Protein AF-A0A8J3N4N4-F1 (afdb_monomer)

Structure (mmCIF, N/CA/C/O backbone):
data_AF-A0A8J3N4N4-F1
#
_entry.id   AF-A0A8J3N4N4-F1
#
loop_
_atom_site.group_PDB
_atom_site.id
_atom_site.type_symbol
_atom_site.label_atom_id
_atom_site.label_alt_id
_atom_site.label_comp_id
_atom_site.label_asym_id
_atom_site.label_entity_id
_atom_site.label_seq_id
_atom_site.pdbx_PDB_ins_code
_atom_site.Cartn_x
_atom_site.Cartn_y
_atom_site.Cartn_z
_atom_site.occupancy
_atom_site.B_iso_or_equiv
_atom_site.auth_seq_id
_atom_site.auth_comp_id
_atom_site.auth_asym_id
_atom_site.auth_atom_id
_atom_site.pdbx_PDB_model_num
ATOM 1 N N . MET A 1 1 ? 6.630 9.013 36.336 1.00 47.50 1 MET A N 1
ATOM 2 C CA . MET A 1 1 ? 7.387 9.724 35.279 1.00 47.50 1 MET A CA 1
ATOM 3 C C . MET A 1 1 ? 6.449 10.752 34.660 1.00 47.50 1 MET A C 1
ATOM 5 O O . MET A 1 1 ? 5.320 10.384 34.365 1.00 47.50 1 MET A O 1
ATOM 9 N N . LYS A 1 2 ? 6.838 12.030 34.554 1.00 55.91 2 LYS A N 1
ATOM 10 C CA . LYS A 1 2 ? 5.977 13.075 33.967 1.00 55.91 2 LYS A CA 1
ATOM 11 C C . LYS A 1 2 ? 5.931 12.874 32.448 1.00 55.91 2 LYS A C 1
ATOM 13 O O . LYS A 1 2 ? 6.932 13.110 31.782 1.00 55.91 2 LYS A O 1
ATOM 18 N N . GLN A 1 3 ? 4.806 12.402 31.915 1.00 63.50 3 GLN A N 1
ATOM 19 C CA . GLN A 1 3 ? 4.565 12.403 30.472 1.00 63.50 3 GLN A CA 1
ATOM 20 C C . GLN A 1 3 ? 4.276 13.837 30.023 1.00 63.50 3 GLN A C 1
ATOM 22 O O . GLN A 1 3 ? 3.430 14.523 30.594 1.00 63.50 3 GLN A O 1
ATOM 27 N N . PHE A 1 4 ? 5.005 14.308 29.016 1.00 80.56 4 PHE A N 1
ATOM 28 C CA . PHE A 1 4 ? 4.766 15.618 28.426 1.00 80.56 4 PHE A CA 1
ATOM 29 C C . PHE A 1 4 ? 3.545 15.538 27.502 1.00 80.56 4 PHE A C 1
ATOM 31 O O . PHE A 1 4 ? 3.535 14.743 26.566 1.00 80.56 4 PHE A O 1
ATOM 38 N N . SER A 1 5 ? 2.545 16.399 27.717 1.00 82.06 5 SER A N 1
ATOM 39 C CA . SER A 1 5 ? 1.325 16.462 26.886 1.00 82.06 5 SER A CA 1
ATOM 40 C C . SER A 1 5 ? 1.624 16.640 25.387 1.00 82.06 5 SER A C 1
ATOM 42 O O . SER A 1 5 ? 0.879 16.148 24.544 1.00 82.06 5 SER A O 1
ATOM 44 N N . SER A 1 6 ? 2.746 17.284 25.045 1.00 82.81 6 SER A N 1
ATOM 45 C CA . SER A 1 6 ? 3.199 17.439 23.656 1.00 82.81 6 SER A CA 1
ATOM 46 C C . SER A 1 6 ? 3.550 16.101 22.988 1.00 82.81 6 SER A C 1
ATOM 48 O O . SER A 1 6 ? 3.145 15.860 21.854 1.00 82.81 6 SER A O 1
ATOM 50 N N . ILE A 1 7 ? 4.223 15.195 23.710 1.00 82.62 7 ILE A N 1
ATOM 51 C CA . ILE A 1 7 ? 4.583 13.860 23.199 1.00 82.62 7 ILE A CA 1
ATOM 52 C C . ILE A 1 7 ? 3.313 13.050 22.944 1.00 82.62 7 ILE A C 1
ATOM 54 O O . ILE A 1 7 ? 3.159 12.452 21.889 1.00 82.62 7 ILE A O 1
ATOM 58 N N . GLN A 1 8 ? 2.350 13.128 23.861 1.00 83.69 8 GLN A N 1
ATOM 59 C CA . GLN A 1 8 ? 1.090 12.404 23.735 1.00 83.69 8 GLN A CA 1
ATOM 60 C C . GLN A 1 8 ? 0.257 12.869 22.527 1.00 83.69 8 GLN A C 1
ATOM 62 O O . GLN A 1 8 ? -0.357 12.047 21.847 1.00 83.69 8 GLN A O 1
ATOM 67 N N . LYS A 1 9 ? 0.257 14.174 22.219 1.00 86.19 9 LYS A N 1
ATOM 68 C CA . LYS A 1 9 ? -0.389 14.709 21.008 1.00 86.19 9 LYS A CA 1
ATOM 69 C C . LYS A 1 9 ? 0.300 14.221 19.733 1.00 86.19 9 LYS A C 1
ATOM 71 O O . LYS A 1 9 ? -0.388 13.903 18.768 1.00 86.19 9 LYS A O 1
ATOM 76 N N . LEU A 1 10 ? 1.630 14.143 19.741 1.00 88.56 10 LEU A N 1
ATOM 77 C CA . LEU A 1 10 ? 2.417 13.660 18.608 1.00 88.56 10 LEU A CA 1
ATOM 78 C C . LEU A 1 10 ? 2.171 12.162 18.372 1.00 88.56 10 LEU A C 1
ATOM 80 O O . LEU A 1 10 ? 1.840 11.779 17.253 1.00 88.56 10 LEU A O 1
ATOM 84 N N . ASP A 1 11 ? 2.205 11.345 19.426 1.00 82.25 11 ASP A N 1
ATOM 85 C CA . ASP A 1 11 ? 1.892 9.911 19.359 1.00 82.25 11 ASP A CA 1
ATOM 86 C C . ASP A 1 11 ? 0.472 9.668 18.829 1.00 82.25 11 ASP A C 1
ATOM 88 O O . ASP A 1 11 ? 0.262 8.832 17.951 1.00 82.25 11 ASP A O 1
ATOM 92 N N . THR A 1 12 ? -0.502 10.450 19.306 1.00 80.94 12 THR A N 1
ATOM 93 C CA . THR A 1 12 ? -1.891 10.378 18.825 1.00 80.94 12 THR A CA 1
ATOM 94 C C . THR A 1 12 ? -1.983 10.757 17.344 1.00 80.94 12 THR A C 1
ATOM 96 O O . THR A 1 12 ? -2.667 10.086 16.573 1.00 80.94 12 THR A O 1
ATOM 99 N N . GLY A 1 13 ? -1.258 11.797 16.922 1.00 86.81 13 GLY A N 1
ATOM 100 C CA . GLY A 1 13 ? -1.183 12.207 15.520 1.00 86.81 13 GLY A CA 1
ATOM 101 C C . GLY A 1 13 ? -0.556 11.138 14.621 1.00 86.81 13 GLY A C 1
ATOM 102 O O . GLY A 1 13 ? -1.083 10.868 13.544 1.00 86.81 13 GLY A O 1
ATOM 103 N N . ILE A 1 14 ? 0.520 10.484 15.074 1.00 82.94 14 ILE A N 1
ATOM 104 C CA . ILE A 1 14 ? 1.152 9.370 14.352 1.00 82.94 14 ILE A CA 1
ATOM 105 C C . ILE A 1 14 ? 0.179 8.202 14.218 1.00 82.94 14 ILE A C 1
ATOM 107 O O . ILE A 1 14 ? 0.045 7.658 13.126 1.00 82.94 14 ILE A O 1
ATOM 111 N N . LEU A 1 15 ? -0.518 7.825 15.291 1.00 78.88 15 LEU A N 1
ATOM 112 C CA . LEU A 1 15 ? -1.501 6.741 15.247 1.00 78.88 15 LEU A CA 1
ATOM 113 C C . LEU A 1 15 ? -2.619 7.041 14.247 1.00 78.88 15 LEU A C 1
ATOM 115 O O . LEU A 1 15 ? -2.927 6.190 13.414 1.00 78.88 15 LEU A O 1
ATOM 119 N N . TYR A 1 16 ? -3.152 8.265 14.261 1.00 82.00 16 TYR A N 1
ATOM 120 C CA . TYR A 1 16 ? -4.176 8.685 13.307 1.00 82.00 16 TYR A CA 1
ATOM 121 C C . TYR A 1 16 ? -3.656 8.669 11.865 1.00 82.00 16 TYR A C 1
ATOM 123 O O . TYR A 1 16 ? -4.320 8.161 10.965 1.00 82.00 16 TYR A O 1
ATOM 131 N N . ALA A 1 17 ? -2.437 9.167 11.636 1.00 81.25 17 ALA A N 1
ATOM 132 C CA . ALA A 1 17 ? -1.807 9.131 10.322 1.00 81.25 17 ALA A CA 1
ATOM 133 C C . ALA A 1 17 ? -1.576 7.690 9.844 1.00 81.25 17 ALA A C 1
ATOM 135 O O . ALA A 1 17 ? -1.858 7.383 8.688 1.00 81.25 17 ALA A O 1
ATOM 136 N N . LEU A 1 18 ? -1.113 6.792 10.717 1.00 78.06 18 LEU A N 1
ATOM 137 C CA . LEU A 1 18 ? -0.925 5.373 10.407 1.00 78.06 18 LEU A CA 1
ATOM 138 C C . LEU A 1 18 ? -2.250 4.680 10.090 1.00 78.06 18 LEU A C 1
ATOM 140 O O . LEU A 1 18 ? -2.306 3.871 9.166 1.00 78.06 18 LEU A O 1
ATOM 144 N N . GLU A 1 19 ? -3.316 4.999 10.817 1.00 76.62 19 GLU A N 1
ATOM 145 C CA . GLU A 1 19 ? -4.644 4.437 10.588 1.00 76.62 19 GLU A CA 1
ATOM 146 C C . GLU A 1 19 ? -5.268 4.949 9.286 1.00 76.62 19 GLU A C 1
ATOM 148 O O . GLU A 1 19 ? -5.767 4.152 8.482 1.00 76.62 19 GLU A O 1
ATOM 153 N N . LEU A 1 20 ? -5.150 6.251 9.015 1.00 81.12 20 LEU A N 1
ATOM 154 C CA . LEU A 1 20 ? -5.569 6.855 7.753 1.00 81.12 20 LEU A CA 1
ATOM 155 C C . LEU A 1 20 ? -4.792 6.254 6.578 1.00 81.12 20 LEU A C 1
ATOM 157 O O . LEU A 1 20 ? -5.388 5.829 5.591 1.00 81.12 20 LEU A O 1
ATOM 161 N N . THR A 1 21 ? -3.470 6.151 6.710 1.00 78.75 21 THR A N 1
ATOM 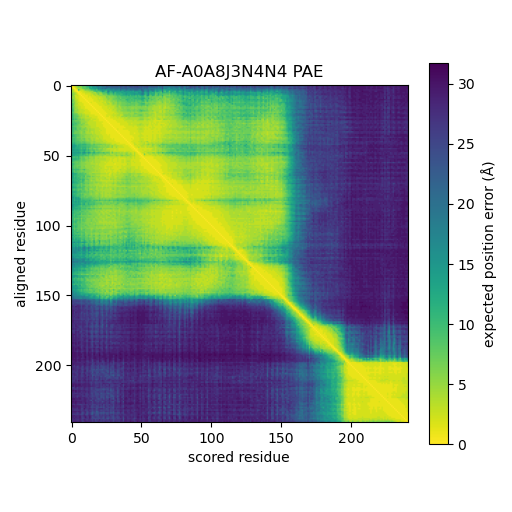162 C CA . THR A 1 21 ? -2.585 5.583 5.683 1.00 78.75 21 THR A CA 1
ATOM 163 C C . THR A 1 21 ? -2.882 4.098 5.468 1.00 78.75 21 THR A C 1
ATOM 165 O O . THR A 1 21 ? -2.959 3.640 4.330 1.00 78.75 21 THR A O 1
ATOM 168 N N . SER A 1 22 ? -3.141 3.344 6.540 1.00 76.19 22 SER A N 1
ATOM 169 C CA . SER A 1 22 ? -3.570 1.943 6.468 1.00 76.19 22 SER A CA 1
ATOM 170 C C . SER A 1 22 ? -4.923 1.796 5.763 1.00 76.19 22 SER A C 1
ATOM 172 O O . SER A 1 22 ? -5.108 0.848 5.003 1.00 76.19 22 SER A O 1
ATOM 174 N N . SER A 1 23 ? -5.868 2.707 5.997 1.00 80.88 23 SER A N 1
ATOM 175 C CA . SER A 1 23 ? -7.185 2.685 5.346 1.00 80.88 23 SER A CA 1
ATOM 176 C C . SER A 1 23 ? -7.075 3.054 3.866 1.00 80.88 23 SER A C 1
ATOM 178 O O . SER A 1 23 ? -7.598 2.356 3.000 1.00 80.88 23 SER A O 1
ATOM 180 N N . PHE A 1 24 ? -6.301 4.093 3.556 1.00 84.31 24 PHE A N 1
ATOM 181 C CA . PHE A 1 24 ? -6.039 4.532 2.189 1.00 84.31 24 PHE A CA 1
ATOM 182 C C . PHE A 1 24 ? -5.258 3.489 1.370 1.00 84.31 24 PHE A C 1
ATOM 184 O O . PHE A 1 24 ? -5.537 3.274 0.190 1.00 84.31 24 PHE A O 1
ATOM 191 N N . SER A 1 25 ? -4.335 2.766 2.011 1.00 84.56 25 SER A N 1
ATOM 192 C CA . SER A 1 25 ? -3.569 1.659 1.423 1.00 84.56 25 SER A CA 1
ATOM 193 C C . SER A 1 25 ? -4.464 0.583 0.798 1.00 84.56 25 SER A C 1
ATOM 195 O O . SER A 1 25 ? -4.116 0.035 -0.249 1.00 84.56 25 SER A O 1
ATOM 197 N N . VAL A 1 26 ? -5.628 0.294 1.390 1.00 81.19 26 VAL A N 1
ATOM 198 C CA . VAL A 1 26 ? -6.577 -0.694 0.850 1.00 81.19 26 VAL A CA 1
ATOM 199 C C . VAL A 1 26 ? -7.103 -0.245 -0.510 1.00 81.19 26 VAL A C 1
ATOM 201 O O . VAL A 1 26 ? -7.060 -1.019 -1.467 1.00 81.19 26 VAL A O 1
ATOM 204 N N . PHE A 1 27 ? -7.520 1.018 -0.623 1.00 86.00 27 PHE A N 1
ATOM 205 C CA . PHE A 1 27 ? -8.001 1.580 -1.884 1.00 86.00 27 PHE A CA 1
ATOM 206 C C . PHE A 1 27 ? -6.923 1.547 -2.968 1.00 86.00 27 PHE A C 1
ATOM 208 O O . PHE A 1 27 ? -7.201 1.131 -4.091 1.00 86.00 27 PHE A O 1
ATOM 215 N N . LEU A 1 28 ? -5.679 1.898 -2.628 1.00 86.81 28 LEU A N 1
ATOM 216 C CA . LEU A 1 28 ? -4.560 1.851 -3.575 1.00 86.81 28 LEU A CA 1
ATOM 217 C C . LEU A 1 28 ? -4.236 0.428 -4.053 1.00 86.81 28 LEU A C 1
ATOM 219 O O . LEU A 1 28 ? -3.915 0.228 -5.226 1.00 86.81 28 LEU A O 1
ATOM 223 N N . LYS A 1 29 ? -4.348 -0.575 -3.173 1.00 82.38 29 LYS A N 1
ATOM 224 C CA . LYS A 1 29 ? -4.159 -1.987 -3.546 1.00 82.38 29 LYS A CA 1
ATOM 225 C C . LYS A 1 29 ? -5.221 -2.454 -4.531 1.00 82.38 29 LYS A C 1
ATOM 227 O O . LYS A 1 29 ? -4.877 -3.057 -5.544 1.00 82.38 29 LYS A O 1
ATOM 232 N N . VAL A 1 30 ? -6.489 -2.150 -4.250 1.00 85.25 30 VAL A N 1
ATOM 233 C CA . VAL A 1 30 ? -7.606 -2.485 -5.145 1.00 85.25 30 VAL A CA 1
ATOM 234 C C . VAL A 1 30 ? -7.446 -1.766 -6.481 1.00 85.25 30 VAL A C 1
ATOM 236 O O . VAL A 1 30 ? -7.538 -2.403 -7.527 1.00 85.25 30 VAL A O 1
ATOM 239 N N . PHE A 1 31 ? -7.121 -0.472 -6.453 1.00 88.75 31 PHE A N 1
ATOM 240 C CA . PHE A 1 31 ? -6.853 0.310 -7.656 1.00 88.75 31 PHE A CA 1
ATOM 241 C C . PHE A 1 31 ? -5.769 -0.337 -8.517 1.00 88.75 31 PHE A C 1
ATOM 243 O O . PHE A 1 31 ? -5.993 -0.582 -9.699 1.00 88.75 31 PHE A O 1
ATOM 250 N N . GLY A 1 32 ? -4.613 -0.674 -7.944 1.00 86.88 32 GLY A N 1
ATOM 251 C CA . GLY A 1 32 ? -3.558 -1.278 -8.746 1.00 86.88 32 GLY A CA 1
ATOM 252 C C . GLY A 1 32 ? -3.879 -2.695 -9.220 1.00 86.88 32 GLY A C 1
ATOM 253 O O . GLY A 1 32 ? -3.491 -3.041 -10.330 1.00 86.88 32 GLY A O 1
ATOM 254 N N . LEU A 1 33 ? -4.656 -3.492 -8.479 1.00 85.69 33 LEU A N 1
ATOM 255 C CA . LEU A 1 33 ? -5.164 -4.767 -9.005 1.00 85.69 33 LEU A CA 1
ATOM 256 C C . LEU A 1 33 ? -6.058 -4.558 -10.235 1.00 85.69 33 LEU A C 1
ATOM 258 O O . LEU A 1 33 ? -5.900 -5.261 -11.232 1.00 85.69 33 LEU A O 1
ATOM 262 N N . ILE A 1 34 ? -6.946 -3.562 -10.196 1.00 87.94 34 ILE A N 1
ATOM 263 C CA . ILE A 1 34 ? -7.800 -3.207 -11.335 1.00 87.94 34 ILE A CA 1
ATOM 264 C C . ILE A 1 34 ? -6.943 -2.753 -12.518 1.00 87.94 34 ILE A C 1
ATOM 266 O O . ILE A 1 34 ? -7.095 -3.284 -13.614 1.00 87.94 34 ILE A O 1
ATOM 270 N N . VAL A 1 35 ? -6.013 -1.818 -12.308 1.00 89.44 35 VAL A N 1
ATOM 271 C CA . VAL A 1 35 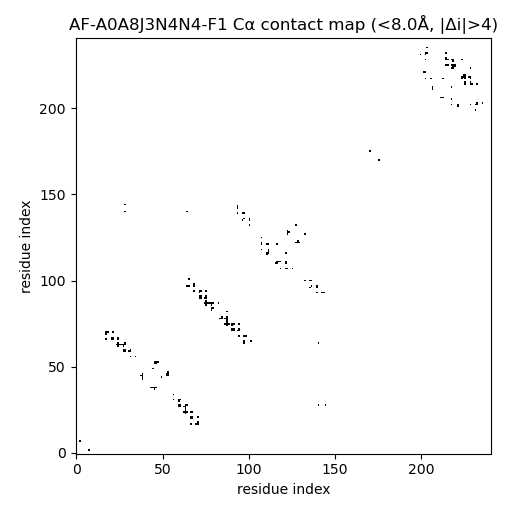? -5.126 -1.315 -13.370 1.00 89.44 35 VAL A CA 1
ATOM 272 C C . VAL A 1 35 ? -4.272 -2.441 -13.959 1.00 89.44 35 VAL A C 1
ATOM 274 O O . VAL A 1 35 ? -4.110 -2.510 -15.175 1.00 89.44 35 VAL A O 1
ATOM 277 N N . SER A 1 36 ? -3.773 -3.357 -13.124 1.00 86.88 36 SER A N 1
ATOM 278 C CA . SER A 1 36 ? -3.043 -4.543 -13.570 1.00 86.88 36 SER A CA 1
ATOM 279 C C . SER A 1 36 ? -3.914 -5.423 -14.473 1.00 86.88 36 SER A C 1
ATOM 281 O O . SER A 1 36 ? -3.476 -5.798 -15.561 1.00 86.88 36 SER A O 1
ATOM 283 N N . MET A 1 37 ? -5.169 -5.675 -14.087 1.00 88.69 37 MET A N 1
ATOM 284 C CA . MET A 1 37 ? -6.108 -6.451 -14.899 1.00 88.69 37 MET A CA 1
ATOM 285 C C . MET A 1 37 ? -6.462 -5.747 -16.215 1.00 88.69 37 MET A C 1
ATOM 287 O O . MET A 1 37 ? -6.480 -6.383 -17.267 1.00 88.69 37 MET A O 1
ATOM 291 N N . VAL A 1 38 ? -6.688 -4.431 -16.186 1.00 90.06 38 VAL A N 1
ATOM 292 C CA . VAL A 1 38 ? -6.929 -3.635 -17.398 1.00 90.06 38 VAL A CA 1
ATOM 293 C C . VAL A 1 38 ? -5.730 -3.732 -18.336 1.00 90.06 38 VAL A C 1
ATOM 295 O O . VAL A 1 38 ? -5.918 -4.006 -19.516 1.00 90.06 38 VAL A O 1
ATOM 298 N N . ASN A 1 39 ? -4.504 -3.596 -17.824 1.00 91.38 39 ASN A N 1
ATOM 299 C CA . ASN A 1 39 ? -3.297 -3.726 -18.636 1.00 91.38 39 ASN A CA 1
ATOM 300 C C . ASN A 1 39 ? -3.165 -5.121 -19.276 1.00 91.38 39 ASN A C 1
ATOM 302 O O . ASN A 1 39 ? -2.747 -5.234 -20.426 1.00 91.38 39 ASN A O 1
ATOM 306 N N . VAL A 1 40 ? -3.549 -6.189 -18.567 1.00 88.44 40 VAL A N 1
ATOM 307 C CA . VAL A 1 40 ? -3.600 -7.546 -19.142 1.00 88.44 40 VAL A CA 1
ATOM 308 C C . VAL A 1 40 ? -4.632 -7.624 -20.272 1.00 88.44 40 VAL A C 1
ATOM 310 O O . VAL A 1 40 ? -4.320 -8.125 -21.353 1.00 88.44 40 VAL A O 1
ATOM 313 N N . LEU A 1 41 ? -5.838 -7.090 -20.059 1.00 90.12 41 LEU A N 1
ATOM 314 C CA . LEU A 1 41 ? -6.911 -7.088 -21.061 1.00 90.12 41 LEU A CA 1
ATOM 315 C C . LEU A 1 41 ? -6.560 -6.258 -22.303 1.00 90.12 41 LEU A C 1
ATOM 317 O O . LEU A 1 41 ? -6.972 -6.606 -23.409 1.00 90.12 41 LEU A O 1
ATOM 321 N N . THR A 1 42 ? -5.759 -5.205 -22.146 1.00 90.94 42 THR A N 1
ATOM 322 C CA . THR A 1 42 ? -5.272 -4.383 -23.258 1.00 90.94 42 THR A CA 1
ATOM 323 C C . THR A 1 42 ? -3.964 -4.893 -23.869 1.00 90.94 42 THR A C 1
ATOM 325 O O . THR A 1 42 ? -3.351 -4.196 -24.672 1.00 90.94 42 THR A O 1
ATOM 328 N N . LYS A 1 43 ? -3.523 -6.117 -23.538 1.00 90.25 43 LYS A N 1
ATOM 329 C CA . LYS A 1 43 ? -2.267 -6.718 -24.033 1.00 90.25 43 LYS A CA 1
ATOM 330 C C . LYS A 1 43 ? -1.021 -5.863 -23.744 1.00 90.25 43 LYS A C 1
ATOM 332 O O . LYS A 1 43 ? -0.050 -5.916 -24.492 1.00 90.25 43 LYS A O 1
ATOM 337 N N . GLY A 1 44 ? -1.042 -5.087 -22.663 1.00 87.00 44 GLY A N 1
ATOM 338 C CA . GLY A 1 44 ? 0.083 -4.271 -22.211 1.00 87.00 44 GLY A CA 1
ATOM 339 C C . GLY A 1 44 ? 0.102 -2.828 -22.718 1.00 87.00 44 GLY A C 1
ATOM 340 O O . GLY A 1 44 ? 0.942 -2.058 -22.255 1.00 87.00 44 GLY A O 1
ATOM 341 N N . THR A 1 45 ? -0.817 -2.432 -23.609 1.00 90.81 45 THR A N 1
ATOM 342 C CA . THR A 1 45 ? -0.782 -1.093 -24.231 1.00 90.81 45 THR A CA 1
ATOM 343 C C . THR A 1 45 ? -0.954 0.045 -23.228 1.00 90.81 45 THR A C 1
ATOM 345 O O . THR A 1 45 ? -0.450 1.145 -23.433 1.00 90.81 45 THR A O 1
ATOM 348 N N . LEU A 1 46 ? -1.610 -0.219 -22.091 1.00 89.38 46 LEU A N 1
ATOM 349 C CA . LEU A 1 46 ? -1.850 0.796 -21.065 1.00 89.38 46 LEU A CA 1
ATOM 350 C C . LEU A 1 46 ? -0.539 1.334 -20.474 1.00 89.38 46 LEU A C 1
ATOM 352 O O . LEU A 1 46 ? -0.441 2.529 -20.199 1.00 89.38 46 LEU A O 1
ATOM 356 N N . PHE A 1 47 ? 0.455 0.466 -20.274 1.00 90.69 47 PHE A N 1
ATOM 357 C CA . PHE A 1 47 ? 1.752 0.867 -19.728 1.00 90.69 47 PHE A CA 1
ATOM 358 C C . PHE A 1 47 ? 2.789 1.190 -20.798 1.00 90.69 47 PHE A C 1
ATOM 360 O O . PHE A 1 47 ? 3.644 2.033 -20.541 1.00 90.69 47 PHE A O 1
ATOM 367 N N . THR A 1 48 ? 2.734 0.565 -21.978 1.00 89.31 48 THR A N 1
ATOM 368 C CA . THR A 1 48 ? 3.704 0.863 -23.046 1.00 89.31 48 THR A CA 1
ATOM 369 C C . THR A 1 48 ? 3.474 2.233 -23.666 1.00 89.31 48 THR A C 1
ATOM 371 O O . THR A 1 48 ? 4.439 2.919 -23.994 1.00 89.31 48 THR A O 1
ATOM 374 N N . ASP A 1 49 ? 2.213 2.650 -23.785 1.00 91.62 49 ASP A N 1
ATOM 375 C CA . ASP A 1 49 ? 1.862 3.840 -24.563 1.00 91.62 49 ASP A CA 1
ATOM 376 C C . ASP A 1 49 ? 1.776 5.094 -23.680 1.00 91.62 49 ASP A C 1
ATOM 378 O O . ASP A 1 49 ? 1.755 6.219 -24.180 1.00 91.62 49 ASP A O 1
ATOM 382 N N . ASN A 1 50 ? 1.738 4.924 -22.352 1.00 89.81 50 ASN A N 1
ATOM 383 C CA . ASN A 1 50 ? 1.548 6.017 -21.407 1.00 89.81 50 ASN A CA 1
ATOM 384 C C . ASN A 1 50 ? 2.467 5.898 -20.177 1.00 89.81 50 ASN A C 1
ATOM 386 O O . ASN A 1 50 ? 2.115 5.306 -19.152 1.00 89.81 50 ASN A O 1
ATOM 390 N N . GLY A 1 51 ? 3.630 6.557 -20.247 1.00 91.38 51 GLY A N 1
ATOM 391 C CA . GLY A 1 51 ? 4.600 6.600 -19.144 1.00 91.38 51 GLY A CA 1
ATOM 392 C C . GLY A 1 51 ? 4.069 7.260 -17.863 1.00 91.38 51 GLY A C 1
ATOM 393 O O . GLY A 1 51 ? 4.515 6.927 -16.759 1.00 91.38 51 GLY A O 1
ATOM 394 N N . PHE A 1 52 ? 3.070 8.144 -17.972 1.00 91.75 52 PHE A N 1
ATOM 395 C CA . PHE A 1 52 ? 2.397 8.702 -16.799 1.00 91.75 52 PHE A CA 1
ATOM 396 C C . PHE A 1 52 ? 1.586 7.627 -16.067 1.00 91.75 52 PHE A C 1
ATOM 398 O O . PHE A 1 52 ? 1.718 7.499 -14.850 1.00 91.75 52 PHE A O 1
ATOM 405 N N . MET A 1 53 ? 0.818 6.800 -16.787 1.00 89.69 53 MET A N 1
ATOM 406 C CA . MET A 1 53 ? 0.069 5.695 -16.171 1.00 89.69 53 MET A CA 1
ATOM 407 C C . MET A 1 53 ? 0.988 4.654 -15.538 1.00 89.69 53 MET A C 1
ATOM 409 O O . MET A 1 53 ? 0.700 4.176 -14.442 1.00 89.69 53 MET A O 1
ATOM 413 N N . GLN A 1 54 ? 2.119 4.349 -16.178 1.00 89.06 54 GLN A N 1
ATOM 414 C CA . GLN A 1 54 ? 3.133 3.468 -15.600 1.00 89.06 54 GLN A CA 1
ATOM 415 C C . GLN A 1 54 ? 3.674 4.022 -14.273 1.00 89.06 54 GLN A C 1
ATOM 417 O O . GLN A 1 54 ? 3.761 3.295 -13.281 1.00 89.06 54 GLN A O 1
ATOM 422 N N . SER A 1 55 ? 3.994 5.318 -14.238 1.00 89.81 55 SER A N 1
ATOM 423 C CA . SER A 1 55 ? 4.492 5.986 -13.031 1.00 89.81 55 SER A CA 1
ATOM 424 C C . SER A 1 55 ? 3.435 5.995 -11.929 1.00 89.81 55 SER A C 1
ATOM 426 O O . SER A 1 55 ? 3.709 5.574 -10.808 1.00 89.81 55 SER A O 1
ATOM 428 N N . LEU A 1 56 ? 2.207 6.410 -12.249 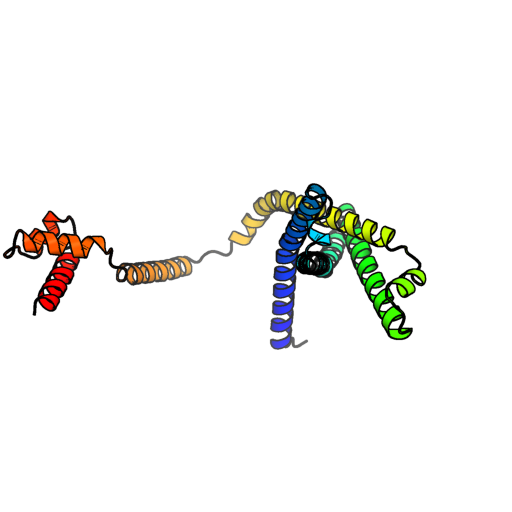1.00 89.69 56 LEU A N 1
ATOM 429 C CA . LEU A 1 56 ? 1.098 6.452 -11.297 1.00 89.69 56 LEU A CA 1
ATOM 430 C C . LEU A 1 56 ? 0.809 5.067 -10.705 1.00 89.69 56 LEU A C 1
ATOM 432 O O . LEU A 1 56 ? 0.634 4.930 -9.493 1.00 89.69 56 LEU A O 1
ATOM 436 N N . TYR A 1 57 ? 0.819 4.031 -11.546 1.00 90.06 57 TYR A N 1
ATOM 437 C CA . TYR A 1 57 ? 0.680 2.648 -11.111 1.00 90.06 57 TYR A CA 1
ATOM 438 C C . TYR A 1 57 ? 1.799 2.245 -10.143 1.00 90.06 57 TYR A C 1
ATOM 440 O O . TYR A 1 57 ? 1.504 1.770 -9.043 1.00 90.06 57 TYR A O 1
ATOM 448 N N . ALA A 1 58 ? 3.064 2.491 -10.496 1.00 86.94 58 ALA A N 1
ATOM 449 C CA . ALA A 1 58 ? 4.206 2.166 -9.643 1.00 86.94 58 ALA A CA 1
ATOM 450 C C . ALA A 1 58 ? 4.124 2.870 -8.276 1.00 86.94 58 ALA A C 1
ATOM 452 O O . ALA A 1 58 ? 4.247 2.215 -7.238 1.00 86.94 58 ALA A O 1
ATOM 453 N N . TRP A 1 59 ? 3.820 4.171 -8.263 1.00 89.00 59 TRP A N 1
ATOM 454 C CA . TRP A 1 59 ? 3.622 4.947 -7.035 1.00 89.00 59 TRP A CA 1
ATOM 455 C C . TRP A 1 59 ? 2.483 4.394 -6.180 1.00 89.00 59 TRP A C 1
ATOM 457 O O . TRP A 1 59 ? 2.665 4.177 -4.982 1.00 89.00 59 TRP A O 1
ATOM 467 N N . SER A 1 60 ? 1.330 4.102 -6.791 1.00 87.94 60 SER A N 1
ATOM 468 C CA . SER A 1 60 ? 0.179 3.540 -6.075 1.00 87.94 60 SER A CA 1
ATOM 469 C C . SER A 1 60 ? 0.517 2.207 -5.399 1.00 87.94 60 SER A C 1
ATOM 471 O O . SER A 1 60 ? 0.125 1.973 -4.256 1.00 87.94 60 SER A O 1
ATOM 473 N N . GLN A 1 61 ? 1.302 1.356 -6.068 1.00 85.25 61 GLN A N 1
ATOM 474 C CA . GLN A 1 61 ? 1.719 0.057 -5.551 1.00 85.25 61 GLN A CA 1
ATOM 475 C C . GLN A 1 61 ? 2.776 0.170 -4.454 1.00 85.25 61 GLN A C 1
ATOM 477 O O . GLN A 1 61 ? 2.734 -0.611 -3.505 1.00 85.25 61 GLN A O 1
ATOM 482 N N . CYS A 1 62 ? 3.723 1.106 -4.553 1.00 84.62 62 CYS A N 1
ATOM 483 C CA . CYS A 1 62 ? 4.688 1.356 -3.479 1.00 84.62 62 CYS A CA 1
ATOM 484 C C . CYS A 1 62 ? 3.983 1.891 -2.237 1.00 84.62 62 CYS A C 1
ATOM 486 O O . CYS A 1 62 ? 4.051 1.261 -1.187 1.00 84.62 62 CYS A O 1
ATOM 488 N N . ILE A 1 63 ? 3.189 2.956 -2.375 1.00 85.12 63 ILE A N 1
ATOM 489 C CA . ILE A 1 63 ? 2.458 3.532 -1.242 1.00 85.12 63 ILE A CA 1
ATOM 490 C C . ILE A 1 63 ? 1.513 2.492 -0.641 1.00 85.12 63 ILE A C 1
ATOM 492 O O . ILE A 1 63 ? 1.522 2.293 0.567 1.00 85.12 63 ILE A O 1
ATOM 496 N N . GLY A 1 64 ? 0.736 1.780 -1.461 1.00 84.12 64 GLY A N 1
ATOM 497 C CA . GLY A 1 64 ? -0.194 0.765 -0.975 1.00 84.12 64 GLY A CA 1
ATOM 498 C C . GLY A 1 64 ? 0.497 -0.324 -0.150 1.00 84.12 64 GLY A C 1
ATOM 499 O O . GLY A 1 64 ? 0.017 -0.679 0.927 1.00 84.12 64 GLY A O 1
ATOM 500 N N . ILE A 1 65 ? 1.622 -0.858 -0.616 1.00 83.31 65 ILE A N 1
ATOM 501 C CA . ILE A 1 65 ? 2.308 -1.975 0.045 1.00 83.31 65 ILE A CA 1
ATOM 502 C C . ILE A 1 65 ? 3.100 -1.489 1.262 1.00 83.31 65 ILE A C 1
ATOM 504 O O . ILE A 1 65 ? 2.895 -2.012 2.363 1.00 83.31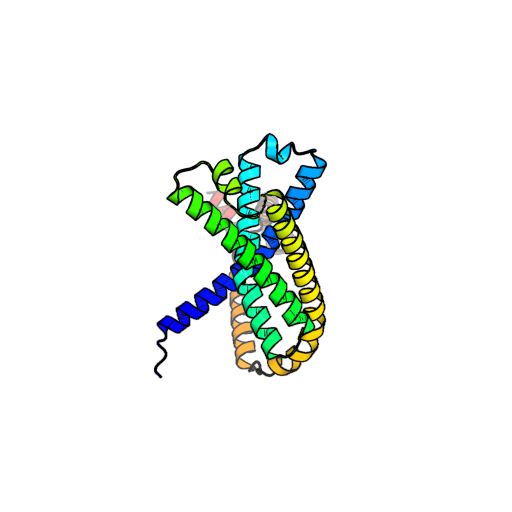 65 ILE A O 1
ATOM 508 N N . ASP A 1 66 ? 3.914 -0.449 1.102 1.00 84.44 66 ASP A N 1
ATOM 509 C CA . ASP A 1 66 ? 4.843 0.011 2.136 1.00 84.44 66 ASP A CA 1
ATOM 510 C C . ASP A 1 66 ? 4.099 0.660 3.312 1.00 84.44 66 ASP A C 1
ATOM 512 O O . ASP A 1 66 ? 4.426 0.409 4.475 1.00 84.44 66 ASP A O 1
ATOM 516 N N . ALA A 1 67 ? 2.993 1.367 3.043 1.00 84.88 67 ALA A N 1
ATOM 517 C CA . ALA A 1 67 ? 2.095 1.888 4.078 1.00 84.88 67 ALA A CA 1
ATOM 518 C C . ALA A 1 67 ? 1.508 0.800 4.985 1.00 84.88 67 ALA A C 1
ATOM 520 O O . ALA A 1 67 ? 1.081 1.082 6.105 1.00 84.88 67 ALA A O 1
ATOM 521 N N . SER A 1 68 ? 1.442 -0.447 4.509 1.00 83.81 68 SER A N 1
ATOM 522 C CA . SER A 1 68 ? 0.852 -1.540 5.279 1.00 83.81 68 SER A CA 1
ATOM 523 C C . SER A 1 68 ? 1.827 -2.241 6.224 1.00 83.81 68 SER A C 1
ATOM 525 O O . SER A 1 68 ? 1.374 -3.022 7.064 1.00 83.81 68 SER A O 1
ATOM 527 N N . ILE A 1 69 ? 3.126 -1.918 6.162 1.00 87.62 69 ILE A N 1
ATOM 528 C CA . ILE A 1 69 ? 4.164 -2.503 7.024 1.00 87.62 69 ILE A CA 1
ATOM 529 C C . ILE A 1 69 ? 3.884 -2.249 8.513 1.00 87.62 69 ILE A C 1
ATOM 531 O O . ILE A 1 69 ? 3.797 -3.232 9.257 1.00 87.62 69 ILE A O 1
ATOM 535 N N . PRO A 1 70 ? 3.669 -1.000 8.982 1.00 84.88 70 PRO A N 1
ATOM 536 C CA . PRO A 1 70 ? 3.451 -0.748 10.407 1.00 84.88 70 PRO A CA 1
ATOM 537 C C . PRO A 1 70 ? 2.201 -1.465 10.922 1.00 84.88 70 PRO A C 1
ATOM 539 O O . PRO A 1 70 ? 2.223 -2.092 11.980 1.00 84.88 70 PRO A O 1
ATOM 542 N N . GLY A 1 71 ? 1.122 -1.444 10.133 1.00 82.25 71 GLY A N 1
ATOM 543 C CA . GLY A 1 71 ? -0.123 -2.135 10.457 1.00 82.25 71 GLY A CA 1
ATOM 544 C C . GLY A 1 71 ? 0.020 -3.659 10.501 1.00 82.25 71 GLY A C 1
ATOM 545 O O . GLY A 1 71 ? -0.626 -4.306 11.325 1.00 82.25 71 GLY A O 1
ATOM 546 N N . ALA A 1 72 ? 0.852 -4.253 9.642 1.00 85.31 72 ALA A N 1
ATOM 547 C CA . ALA A 1 72 ? 1.158 -5.681 9.696 1.00 85.31 72 ALA A CA 1
ATOM 548 C C . ALA A 1 72 ? 1.952 -6.023 10.967 1.00 85.31 72 ALA A C 1
ATOM 550 O O . ALA A 1 72 ? 1.546 -6.917 11.704 1.00 85.31 72 ALA A O 1
ATOM 551 N N . ILE A 1 73 ? 3.007 -5.259 11.277 1.00 87.19 73 ILE A N 1
ATOM 552 C CA . ILE A 1 73 ? 3.863 -5.484 12.455 1.00 87.19 73 ILE A CA 1
ATOM 553 C C . ILE A 1 73 ? 3.069 -5.340 13.758 1.00 87.19 73 ILE A C 1
ATOM 555 O O . ILE A 1 73 ? 3.141 -6.217 14.620 1.00 87.19 73 ILE A O 1
ATOM 559 N N . MET A 1 74 ? 2.274 -4.272 13.902 1.00 84.19 74 MET A N 1
ATOM 560 C CA . MET A 1 74 ? 1.451 -4.061 15.099 1.00 84.19 74 MET A CA 1
ATOM 561 C C . MET A 1 74 ? 0.492 -5.233 15.339 1.00 84.19 74 MET A C 1
ATOM 563 O O . MET A 1 74 ? 0.354 -5.697 16.472 1.00 84.19 74 MET A O 1
ATOM 567 N N . ARG A 1 75 ? -0.123 -5.767 14.275 1.00 83.12 75 ARG A N 1
ATOM 568 C CA . ARG A 1 75 ? -1.007 -6.939 14.373 1.00 83.12 75 ARG A CA 1
ATOM 569 C C . ARG A 1 75 ? -0.248 -8.219 14.698 1.00 83.12 75 ARG A C 1
ATOM 571 O O . ARG A 1 75 ? -0.736 -8.996 15.514 1.00 83.12 75 ARG A O 1
ATOM 578 N N . THR A 1 76 ? 0.942 -8.421 14.134 1.00 87.81 76 THR A N 1
ATOM 579 C CA . THR A 1 76 ? 1.819 -9.544 14.497 1.00 87.81 76 THR A CA 1
ATOM 580 C C . THR A 1 76 ? 2.066 -9.571 16.002 1.00 87.81 76 THR A C 1
ATOM 582 O O . THR A 1 76 ? 1.823 -10.588 16.650 1.00 87.81 76 THR A O 1
ATOM 585 N N . VAL A 1 77 ? 2.467 -8.434 16.578 1.00 89.50 77 VAL A N 1
ATOM 586 C CA . VAL A 1 77 ? 2.715 -8.312 18.023 1.00 89.50 77 VAL A CA 1
ATOM 587 C C . VAL A 1 77 ? 1.432 -8.537 18.824 1.00 89.50 77 VAL A C 1
ATOM 589 O O . VAL A 1 77 ? 1.450 -9.249 19.829 1.00 89.50 77 VAL A O 1
ATOM 592 N N . TYR A 1 78 ? 0.311 -7.972 18.378 1.00 88.31 78 TYR A N 1
ATOM 593 C CA . TYR A 1 78 ? -0.983 -8.130 19.040 1.00 88.31 78 TYR A CA 1
ATOM 594 C C . TYR A 1 78 ? -1.437 -9.599 19.109 1.00 88.31 78 TYR A C 1
ATOM 596 O O . TYR A 1 78 ? -1.718 -10.098 20.200 1.00 88.31 78 TYR A O 1
ATOM 604 N N . TYR A 1 79 ? -1.439 -10.327 17.986 1.00 88.56 79 TYR A N 1
ATOM 605 C CA . TYR A 1 79 ? -1.848 -11.739 17.951 1.00 88.56 79 TYR A CA 1
ATOM 606 C C . TYR A 1 79 ? -0.863 -12.663 18.664 1.00 88.56 79 TYR A C 1
ATOM 608 O O . TYR A 1 79 ? -1.280 -13.630 19.306 1.00 88.56 79 TYR A O 1
ATOM 616 N N . TYR A 1 80 ? 0.431 -12.337 18.620 1.00 91.81 80 TYR A N 1
ATOM 617 C CA . TYR A 1 80 ? 1.442 -13.052 19.391 1.00 91.81 80 TYR A CA 1
ATOM 618 C C . TYR A 1 80 ? 1.162 -12.960 20.898 1.00 91.81 80 TYR A C 1
ATOM 620 O O . TYR A 1 80 ? 1.190 -13.969 21.603 1.00 91.81 80 TYR A O 1
ATOM 628 N N . ARG A 1 81 ? 0.801 -11.769 21.398 1.00 93.56 81 ARG A N 1
ATOM 629 C CA . ARG A 1 81 ? 0.440 -11.574 22.813 1.00 93.56 81 ARG A CA 1
ATOM 630 C C . ARG A 1 81 ? -0.845 -12.299 23.210 1.00 93.56 81 ARG A C 1
ATOM 632 O O . ARG A 1 81 ? -0.935 -12.757 24.345 1.00 93.56 81 ARG A O 1
ATOM 639 N N . GLN A 1 82 ? -1.798 -12.443 22.292 1.00 93.00 82 GLN A N 1
ATOM 640 C CA . GLN A 1 82 ? -3.033 -13.201 22.522 1.00 93.00 82 GLN A CA 1
ATOM 641 C C . GLN A 1 82 ? -2.874 -14.724 22.397 1.00 93.00 82 GLN A C 1
ATOM 643 O O . GLN A 1 82 ? -3.839 -15.452 22.606 1.00 93.00 82 GLN A O 1
ATOM 648 N N . LYS A 1 83 ? -1.666 -15.228 22.095 1.00 93.38 83 LYS A N 1
ATOM 649 C CA . LYS A 1 83 ? -1.384 -16.659 21.867 1.00 93.38 83 LYS A CA 1
ATOM 650 C C . LYS A 1 83 ? -2.201 -17.278 20.721 1.00 93.38 83 LYS A C 1
ATOM 652 O O . LYS A 1 83 ? -2.360 -18.496 20.656 1.00 93.38 83 LYS A O 1
ATOM 657 N N . GLU A 1 84 ? -2.672 -16.463 19.778 1.00 91.81 84 GLU A N 1
ATOM 658 C CA . GLU A 1 84 ? -3.332 -16.937 18.559 1.00 91.81 84 GLU A CA 1
ATOM 659 C C . GLU A 1 84 ? -2.282 -17.276 17.489 1.00 91.81 84 GLU A C 1
ATOM 661 O O . GLU A 1 84 ? -2.055 -16.525 16.539 1.00 91.81 84 GLU A O 1
ATOM 666 N N . TRP A 1 85 ? -1.610 -18.418 17.655 1.00 90.50 85 TRP A N 1
ATOM 667 C CA . TRP A 1 85 ? -0.431 -18.801 16.865 1.00 90.50 85 TRP A CA 1
ATOM 668 C C . TRP A 1 85 ? -0.659 -18.856 15.353 1.00 90.50 85 TRP A C 1
ATOM 670 O O . TRP A 1 85 ? 0.240 -18.508 14.592 1.00 90.50 85 TRP A O 1
ATOM 680 N N . SER A 1 86 ? -1.853 -19.248 14.904 1.00 89.44 86 SER A N 1
ATOM 681 C CA . SER A 1 86 ? -2.184 -19.304 13.476 1.00 89.44 86 SER A CA 1
ATOM 682 C C . SER A 1 86 ? -2.198 -17.910 12.846 1.00 89.44 86 SER A C 1
ATOM 684 O O . SER A 1 86 ? -1.499 -17.666 11.862 1.00 89.44 86 SER A O 1
ATOM 686 N N . LYS A 1 87 ? -2.929 -16.963 13.447 1.00 87.00 87 LYS A N 1
ATOM 687 C CA . LYS A 1 87 ? -2.996 -15.573 12.970 1.00 87.00 87 LYS A CA 1
ATOM 688 C C . LYS A 1 87 ? -1.645 -14.882 13.122 1.00 87.00 87 LYS A C 1
ATOM 690 O O . LYS A 1 87 ? -1.184 -14.233 12.185 1.00 87.00 87 LYS A O 1
ATOM 695 N N . ALA A 1 88 ? -0.980 -15.077 14.261 1.00 89.00 88 ALA A N 1
ATOM 696 C CA . ALA A 1 88 ? 0.359 -14.550 14.495 1.00 89.00 88 ALA A CA 1
ATOM 697 C C . ALA A 1 88 ? 1.353 -15.050 13.436 1.00 89.00 88 ALA A C 1
ATOM 699 O O . ALA A 1 88 ? 2.117 -14.247 12.909 1.00 89.00 88 ALA A O 1
ATOM 700 N N . GLY A 1 89 ? 1.305 -16.334 13.066 1.00 90.44 89 GLY A N 1
ATOM 701 C CA . GLY A 1 89 ? 2.150 -16.911 12.019 1.00 90.44 89 GLY A CA 1
ATOM 702 C C . GLY A 1 89 ? 1.930 -16.260 10.653 1.00 90.44 89 GLY A C 1
ATOM 703 O O . GLY A 1 89 ? 2.894 -15.836 10.018 1.00 90.44 89 GLY A O 1
ATOM 704 N N . VAL A 1 90 ? 0.669 -16.099 10.234 1.00 88.81 90 VAL A N 1
ATOM 705 C CA . VAL A 1 90 ? 0.327 -15.445 8.956 1.00 88.81 90 VAL A CA 1
ATOM 706 C C . VAL A 1 90 ? 0.815 -13.996 8.927 1.00 88.81 90 VAL A C 1
ATOM 708 O O . VAL A 1 90 ? 1.465 -13.588 7.966 1.00 88.81 90 VAL A O 1
ATOM 711 N N . TYR A 1 91 ? 0.552 -13.221 9.984 1.00 88.94 91 TYR A N 1
ATOM 712 C CA . TYR A 1 91 ? 1.001 -11.829 10.054 1.00 88.94 91 TYR A CA 1
ATOM 713 C C . TYR A 1 91 ? 2.527 -11.708 10.183 1.00 88.94 91 TYR A C 1
ATOM 715 O O . TYR A 1 91 ? 3.105 -10.806 9.584 1.00 88.94 91 TYR A O 1
ATOM 723 N N . THR A 1 92 ? 3.197 -12.645 10.862 1.00 92.56 92 THR A N 1
ATOM 724 C CA . THR A 1 92 ? 4.669 -12.698 10.930 1.00 92.56 92 THR A CA 1
ATOM 725 C C . THR A 1 92 ? 5.267 -12.930 9.550 1.00 92.56 92 THR A C 1
ATOM 727 O O . THR A 1 92 ? 6.154 -12.184 9.139 1.00 92.56 92 THR A O 1
ATOM 730 N N . LEU A 1 93 ? 4.761 -13.927 8.816 1.00 90.62 93 LEU A N 1
ATOM 731 C CA . LEU A 1 93 ? 5.197 -14.213 7.451 1.00 90.62 93 LEU A CA 1
ATOM 732 C C . LEU A 1 93 ? 4.977 -12.997 6.546 1.00 90.62 93 LEU A C 1
ATOM 734 O O . LEU A 1 93 ? 5.870 -12.609 5.797 1.00 90.62 93 LEU A O 1
ATOM 738 N N . LEU A 1 94 ? 3.812 -12.360 6.658 1.00 88.75 94 LEU A N 1
ATOM 739 C CA . LEU A 1 94 ? 3.472 -11.174 5.885 1.00 88.75 94 LEU A CA 1
ATOM 740 C C . LEU A 1 94 ? 4.397 -9.987 6.199 1.00 88.75 94 LEU A C 1
ATOM 742 O O . LEU A 1 94 ? 4.920 -9.359 5.281 1.00 88.75 94 LEU A O 1
ATOM 746 N N . SER A 1 95 ? 4.636 -9.693 7.479 1.00 89.12 95 SER A N 1
ATOM 747 C CA . SER A 1 95 ? 5.584 -8.659 7.904 1.00 89.12 95 SER A CA 1
ATOM 748 C C . SER A 1 95 ? 6.999 -8.954 7.411 1.00 89.12 95 SER A C 1
ATOM 750 O O . SER A 1 95 ? 7.670 -8.043 6.931 1.00 89.12 95 SER A O 1
ATOM 752 N N . ALA A 1 96 ? 7.442 -10.211 7.487 1.00 91.50 96 ALA A N 1
ATOM 753 C CA . ALA A 1 96 ? 8.758 -10.622 7.017 1.00 91.50 96 ALA A CA 1
ATOM 754 C C . ALA A 1 96 ? 8.907 -10.431 5.500 1.00 91.50 96 ALA A C 1
ATOM 756 O O . ALA A 1 96 ? 9.894 -9.845 5.068 1.00 91.50 96 ALA A O 1
ATOM 757 N N . LEU A 1 97 ? 7.920 -10.848 4.698 1.00 88.69 97 LEU A N 1
ATOM 758 C CA . LEU A 1 97 ? 7.933 -10.673 3.238 1.00 88.69 97 LEU A CA 1
ATOM 759 C C . LEU A 1 97 ? 7.965 -9.193 2.832 1.00 88.69 97 LEU A C 1
ATOM 761 O O . LEU A 1 97 ? 8.721 -8.804 1.936 1.00 88.69 97 LEU A O 1
ATOM 765 N N . LEU A 1 98 ? 7.178 -8.355 3.514 1.00 87.69 98 LEU A N 1
ATOM 766 C CA . LEU A 1 98 ? 7.153 -6.917 3.260 1.00 87.69 98 LEU A CA 1
ATOM 767 C C . LEU A 1 98 ? 8.487 -6.247 3.610 1.00 87.69 98 LEU A C 1
ATOM 769 O O . LEU A 1 98 ? 9.047 -5.526 2.787 1.00 87.69 98 LEU A O 1
ATOM 773 N N . LEU A 1 99 ? 9.023 -6.520 4.804 1.00 89.75 99 LEU A N 1
ATOM 774 C CA . LEU A 1 99 ? 10.313 -5.979 5.243 1.00 89.75 99 LEU A CA 1
ATOM 775 C C . LEU A 1 99 ? 11.465 -6.476 4.369 1.00 89.75 99 LEU A C 1
ATOM 777 O O . LEU A 1 99 ? 12.366 -5.707 4.054 1.00 89.75 99 LEU A O 1
ATOM 781 N N . PHE A 1 100 ? 11.422 -7.739 3.946 1.00 89.38 100 PHE A N 1
ATOM 782 C CA . PHE A 1 100 ? 12.399 -8.305 3.026 1.00 89.38 100 PHE A CA 1
ATOM 783 C C . PHE A 1 100 ? 12.398 -7.568 1.684 1.00 89.38 100 PHE A C 1
ATOM 785 O O . PHE A 1 100 ? 13.456 -7.179 1.195 1.00 89.38 100 PHE A O 1
ATOM 792 N N . THR A 1 101 ? 11.213 -7.306 1.125 1.00 86.44 101 THR A N 1
ATOM 793 C CA . THR A 1 101 ? 11.075 -6.555 -0.131 1.00 86.44 101 THR A CA 1
ATOM 794 C C . THR A 1 101 ? 11.606 -5.127 0.016 1.00 86.44 101 THR A C 1
ATOM 796 O O . THR A 1 101 ? 12.391 -4.684 -0.821 1.00 86.44 101 THR A O 1
ATOM 799 N N . ALA A 1 102 ? 11.244 -4.428 1.097 1.00 86.94 102 ALA A N 1
ATOM 800 C CA . ALA A 1 102 ? 11.728 -3.074 1.375 1.00 86.94 102 ALA A CA 1
ATOM 801 C C . ALA A 1 102 ? 13.256 -3.028 1.568 1.00 86.94 102 ALA A C 1
ATOM 803 O O . ALA A 1 102 ? 13.929 -2.159 1.016 1.00 86.94 102 ALA A O 1
ATOM 804 N N . CYS A 1 103 ? 13.812 -4.002 2.293 1.00 87.50 103 CYS A N 1
ATOM 805 C CA . CYS A 1 103 ? 15.252 -4.148 2.499 1.00 87.50 103 CYS A CA 1
ATOM 806 C C . CYS A 1 103 ? 15.991 -4.367 1.173 1.00 87.50 103 CYS A C 1
ATOM 808 O O . CYS A 1 103 ? 16.993 -3.707 0.915 1.00 87.50 103 CYS A O 1
ATOM 810 N N . LEU A 1 104 ? 15.476 -5.237 0.296 1.00 85.69 104 LEU A N 1
ATOM 811 C CA . LEU A 1 104 ? 16.082 -5.472 -1.014 1.00 85.69 104 LEU A CA 1
ATOM 812 C C . LEU A 1 104 ? 16.067 -4.225 -1.897 1.00 85.69 104 LEU A C 1
ATOM 814 O O . LEU A 1 104 ? 17.094 -3.907 -2.489 1.00 85.69 104 LEU A O 1
ATOM 818 N N . VAL A 1 105 ? 14.943 -3.504 -1.962 1.00 84.69 105 VAL A N 1
ATOM 819 C CA . VAL A 1 105 ? 14.852 -2.251 -2.732 1.00 84.69 105 VAL A CA 1
ATOM 820 C C . VAL A 1 105 ? 15.845 -1.219 -2.196 1.00 84.69 105 VAL A C 1
ATOM 822 O O . VAL A 1 105 ? 16.599 -0.642 -2.976 1.00 84.69 105 VAL A O 1
ATOM 825 N N . SER A 1 106 ? 15.918 -1.057 -0.872 1.00 85.56 106 SER A N 1
ATOM 826 C CA . SER A 1 106 ? 16.879 -0.152 -0.235 1.00 85.56 106 SER A CA 1
ATOM 827 C C . SER A 1 106 ? 18.333 -0.563 -0.498 1.00 85.56 106 SER A C 1
ATOM 829 O O . SER A 1 106 ? 19.181 0.298 -0.727 1.00 85.56 106 SER A O 1
ATOM 831 N N . ASN A 1 107 ? 18.629 -1.865 -0.523 1.00 85.75 107 ASN A N 1
ATOM 832 C CA . ASN A 1 107 ? 19.964 -2.369 -0.832 1.00 85.75 107 ASN A CA 1
ATOM 833 C C . ASN A 1 107 ? 20.350 -2.116 -2.301 1.00 85.75 107 ASN A C 1
ATOM 835 O O . ASN A 1 107 ? 21.473 -1.700 -2.573 1.00 85.75 107 ASN A O 1
ATOM 839 N N . ILE A 1 108 ? 19.422 -2.308 -3.249 1.00 84.62 108 ILE A N 1
ATOM 840 C CA . ILE A 1 108 ? 19.645 -1.995 -4.673 1.00 84.62 108 ILE A CA 1
ATOM 841 C C . ILE A 1 108 ? 19.963 -0.509 -4.845 1.00 84.62 108 ILE A C 1
ATOM 843 O O . ILE A 1 108 ? 20.936 -0.163 -5.513 1.00 84.62 108 ILE A O 1
ATOM 847 N N . GLU A 1 109 ? 19.170 0.362 -4.219 1.00 84.75 109 GLU A N 1
ATOM 848 C CA . GLU A 1 109 ? 19.382 1.809 -4.271 1.00 84.75 109 GLU A CA 1
ATOM 849 C C . GLU A 1 109 ? 20.735 2.197 -3.660 1.00 84.75 109 GLU A C 1
ATOM 851 O O . GLU A 1 109 ? 21.488 2.969 -4.256 1.00 84.75 109 GLU A O 1
ATOM 856 N N . SER A 1 110 ? 21.092 1.599 -2.521 1.00 86.75 110 SER A N 1
ATOM 857 C CA . SER A 1 110 ? 22.389 1.818 -1.880 1.00 86.75 110 SER A CA 1
ATOM 858 C C . SER A 1 110 ? 23.557 1.392 -2.777 1.00 86.75 110 SER A C 1
ATOM 860 O O . SER A 1 110 ? 24.517 2.151 -2.930 1.00 86.75 110 SER A O 1
ATOM 862 N N . ILE A 1 111 ? 23.471 0.226 -3.430 1.00 84.69 111 ILE A N 1
ATOM 863 C CA . ILE A 1 111 ? 24.486 -0.258 -4.379 1.00 84.69 111 ILE A CA 1
ATOM 864 C C . ILE A 1 111 ? 24.599 0.687 -5.579 1.00 84.69 111 ILE A C 1
ATOM 866 O O . ILE A 1 111 ? 25.709 1.047 -5.976 1.00 84.69 111 ILE A O 1
ATOM 870 N N . GLN A 1 112 ? 23.464 1.118 -6.134 1.00 86.00 112 GLN A N 1
ATOM 871 C CA . GLN A 1 112 ? 23.421 2.046 -7.261 1.00 86.00 112 GLN A CA 1
ATOM 872 C C . GLN A 1 112 ? 24.127 3.365 -6.921 1.00 86.00 112 GLN A C 1
ATOM 874 O O . GLN A 1 112 ? 24.963 3.828 -7.696 1.00 86.00 112 GLN A O 1
ATOM 879 N N . GLN A 1 113 ? 23.831 3.943 -5.753 1.00 87.69 113 GLN A N 1
ATOM 880 C CA . GLN A 1 113 ? 24.436 5.196 -5.292 1.00 87.69 113 GLN A CA 1
ATOM 881 C C . GLN A 1 113 ? 25.926 5.035 -4.960 1.00 87.69 113 GLN A C 1
ATOM 883 O O . GLN A 1 113 ? 26.725 5.908 -5.286 1.00 87.69 113 GLN A O 1
ATOM 888 N N . THR A 1 114 ? 26.313 3.912 -4.351 1.00 91.12 114 THR A N 1
ATOM 889 C CA . THR A 1 114 ? 27.695 3.668 -3.906 1.00 91.12 114 THR A CA 1
ATOM 890 C C . THR A 1 114 ? 28.638 3.388 -5.072 1.00 91.12 114 THR A C 1
ATOM 892 O O . THR A 1 114 ? 29.761 3.885 -5.093 1.00 91.12 114 THR A O 1
ATOM 895 N N . LEU A 1 115 ? 28.197 2.589 -6.047 1.00 87.50 115 LEU A N 1
ATOM 896 C CA . LEU A 1 115 ? 29.025 2.195 -7.190 1.00 87.50 115 LEU A CA 1
ATOM 897 C C . LEU A 1 115 ? 28.845 3.119 -8.403 1.00 87.50 115 LEU A C 1
ATOM 899 O O . LEU A 1 115 ? 29.573 2.976 -9.382 1.00 87.50 115 LEU A O 1
ATOM 903 N N . ASN A 1 116 ? 27.889 4.055 -8.348 1.00 90.12 116 ASN A N 1
ATOM 904 C CA . ASN A 1 116 ? 27.503 4.932 -9.458 1.00 90.12 116 ASN A CA 1
ATOM 905 C C . ASN A 1 116 ? 27.236 4.154 -10.764 1.00 90.12 116 ASN A C 1
ATOM 907 O O . ASN A 1 116 ? 27.578 4.590 -11.865 1.00 90.12 116 ASN A O 1
ATOM 911 N N . ILE A 1 117 ? 26.663 2.957 -10.624 1.00 90.69 117 ILE A N 1
ATOM 912 C CA . ILE A 1 117 ? 26.315 2.071 -11.736 1.00 90.69 117 ILE A CA 1
ATOM 913 C C . ILE A 1 117 ? 24.850 2.246 -12.123 1.00 90.69 117 ILE A C 1
ATOM 915 O O . ILE A 1 117 ? 24.037 2.776 -11.369 1.00 90.69 117 ILE A O 1
ATOM 919 N N . THR A 1 118 ? 24.491 1.771 -13.311 1.00 89.19 118 THR A N 1
ATOM 920 C CA . THR A 1 118 ? 23.095 1.754 -13.753 1.00 89.19 118 THR A CA 1
ATOM 921 C C . THR A 1 118 ? 22.279 0.730 -12.964 1.00 89.19 118 THR A C 1
ATOM 923 O O . THR A 1 118 ? 22.804 -0.289 -12.508 1.00 89.19 118 THR A O 1
ATOM 926 N N . LEU A 1 119 ? 20.969 0.968 -12.850 1.00 78.81 119 LEU A N 1
ATOM 927 C CA . LEU A 1 119 ? 20.032 0.088 -12.144 1.00 78.81 119 LEU A CA 1
ATOM 928 C C . LEU A 1 119 ? 20.111 -1.369 -12.650 1.00 78.81 119 LEU A C 1
ATOM 930 O O . LEU A 1 119 ? 20.153 -2.305 -11.858 1.00 78.81 119 LEU A O 1
ATOM 934 N N . SER A 1 120 ? 20.218 -1.563 -13.970 1.00 80.12 120 SER A N 1
ATOM 935 C CA . SER A 1 120 ? 20.360 -2.887 -14.594 1.00 80.12 120 SER A CA 1
ATOM 936 C C . SER A 1 120 ? 21.616 -3.636 -14.142 1.00 80.12 120 SER A C 1
ATOM 938 O O . SER A 1 120 ? 21.570 -4.852 -13.988 1.00 80.12 120 SER A O 1
ATOM 940 N N . SER A 1 121 ? 22.719 -2.920 -13.908 1.00 82.81 121 SER A N 1
ATOM 941 C CA . SER A 1 121 ? 23.961 -3.501 -13.388 1.00 82.81 121 SER A CA 1
ATOM 942 C C . SER A 1 121 ? 23.856 -3.775 -11.885 1.00 82.81 121 SER A C 1
ATOM 944 O O . SER A 1 121 ? 24.238 -4.844 -11.417 1.00 82.81 121 SER A O 1
ATOM 946 N N . ALA A 1 122 ? 23.237 -2.865 -11.123 1.00 80.50 122 ALA A N 1
ATOM 947 C CA . ALA A 1 122 ? 22.999 -3.057 -9.691 1.00 80.50 122 ALA A CA 1
A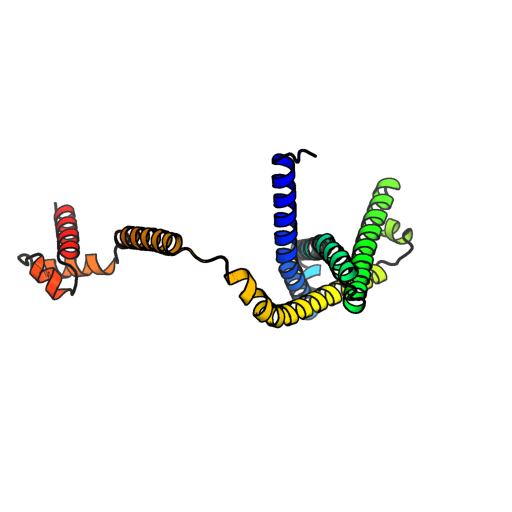TOM 948 C C . ALA A 1 122 ? 22.180 -4.326 -9.402 1.00 80.50 122 ALA A C 1
ATOM 950 O O . ALA A 1 122 ? 22.505 -5.062 -8.472 1.00 80.50 122 ALA A O 1
ATOM 951 N N . TYR A 1 123 ? 21.187 -4.645 -10.239 1.00 79.62 123 TYR A N 1
ATOM 952 C CA . TYR A 1 123 ? 20.419 -5.888 -10.117 1.00 79.62 123 TYR A CA 1
ATOM 953 C C . TYR A 1 123 ? 21.261 -7.158 -10.274 1.00 79.62 123 TYR A C 1
ATOM 955 O O . TYR A 1 123 ? 20.963 -8.149 -9.616 1.00 79.62 123 TYR A O 1
ATOM 963 N N . GLN A 1 124 ? 22.319 -7.141 -11.090 1.00 82.56 124 GLN A N 1
ATOM 964 C CA . GLN A 1 124 ? 23.208 -8.301 -11.253 1.00 82.56 124 GLN A CA 1
ATOM 965 C C . GLN A 1 124 ? 24.062 -8.561 -10.006 1.00 82.56 124 GLN A C 1
ATOM 967 O O . GLN A 1 124 ? 24.502 -9.685 -9.780 1.00 82.56 124 GLN A O 1
ATOM 972 N N . HIS A 1 125 ? 24.284 -7.531 -9.187 1.00 79.50 125 HIS A N 1
ATOM 973 C CA . HIS A 1 125 ? 25.013 -7.642 -7.925 1.00 79.50 125 HIS A CA 1
ATOM 974 C C . HIS A 1 125 ? 24.130 -8.070 -6.751 1.00 79.50 125 HIS A C 1
ATOM 976 O O . HIS A 1 125 ? 24.648 -8.453 -5.700 1.00 79.50 125 HIS A O 1
ATOM 982 N N . VAL A 1 126 ? 22.806 -8.030 -6.910 1.00 78.25 126 VAL A N 1
ATOM 983 C CA . VAL A 1 126 ? 21.872 -8.504 -5.893 1.00 78.25 126 VAL A CA 1
ATOM 984 C C . VAL A 1 126 ? 21.590 -9.983 -6.120 1.00 78.25 126 VAL A C 1
ATOM 986 O O . VAL A 1 126 ? 21.313 -10.427 -7.226 1.00 78.25 126 VAL A 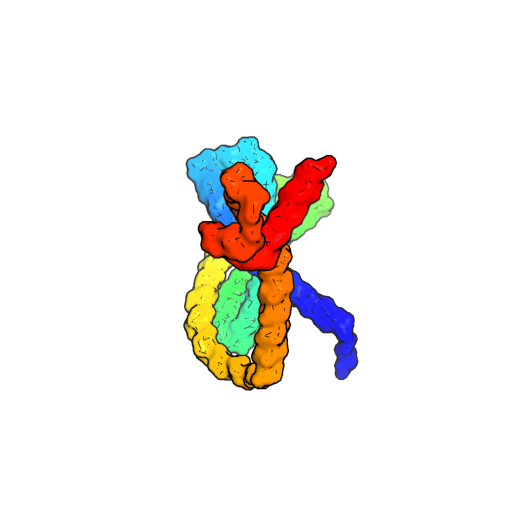O 1
ATOM 989 N N . PHE A 1 127 ? 21.643 -10.761 -5.038 1.00 77.94 127 PHE A N 1
ATOM 990 C CA . PHE A 1 127 ? 21.531 -12.225 -5.049 1.00 77.94 127 PHE A CA 1
ATOM 991 C C . PHE A 1 127 ? 20.189 -12.762 -5.591 1.00 77.94 127 PHE A C 1
ATOM 993 O O . PHE A 1 127 ? 20.014 -13.970 -5.726 1.00 77.94 127 PHE A O 1
ATOM 1000 N N . LEU A 1 128 ? 19.219 -11.889 -5.870 1.00 79.00 128 LEU A N 1
ATOM 1001 C CA . LEU A 1 128 ? 17.852 -12.255 -6.211 1.00 79.00 128 LEU A CA 1
ATOM 1002 C C . LEU A 1 128 ? 17.457 -11.610 -7.549 1.00 79.00 128 LEU A C 1
ATOM 1004 O O . LEU A 1 128 ? 17.476 -10.381 -7.646 1.00 79.00 128 LEU A O 1
ATOM 1008 N N . PRO A 1 129 ? 17.089 -12.408 -8.569 1.00 82.62 129 PRO A N 1
ATOM 1009 C CA . PRO A 1 129 ? 16.673 -11.880 -9.862 1.00 82.62 129 PRO A CA 1
ATOM 1010 C C . PRO A 1 129 ? 15.395 -11.041 -9.725 1.00 82.62 129 PRO A C 1
ATOM 1012 O O . PRO A 1 129 ? 14.557 -11.291 -8.850 1.00 82.62 129 PRO A O 1
ATOM 1015 N N . ILE A 1 130 ? 15.232 -10.055 -10.609 1.00 75.94 130 ILE A N 1
ATOM 1016 C CA . ILE A 1 130 ? 14.107 -9.101 -10.600 1.00 75.94 130 ILE A CA 1
ATOM 1017 C C . ILE A 1 130 ? 12.768 -9.845 -10.661 1.00 75.94 130 ILE A C 1
ATOM 1019 O O . ILE A 1 130 ? 11.813 -9.494 -9.967 1.00 75.94 130 ILE A O 1
ATOM 1023 N N . GLU A 1 131 ? 12.719 -10.917 -11.444 1.00 78.44 131 GLU A N 1
ATOM 1024 C CA . GLU A 1 131 ? 11.569 -11.798 -11.606 1.00 78.44 131 GLU A CA 1
ATOM 1025 C C . GLU A 1 131 ? 11.130 -12.400 -10.266 1.00 78.44 131 GLU A C 1
ATOM 1027 O O . GLU A 1 131 ? 9.934 -12.461 -9.975 1.00 78.44 131 GLU A O 1
ATOM 1032 N N . GLY A 1 132 ? 12.090 -12.782 -9.418 1.00 81.06 132 GLY A N 1
ATOM 1033 C CA . GLY A 1 132 ? 11.821 -13.285 -8.072 1.00 81.06 132 GLY A CA 1
ATOM 1034 C C . GLY A 1 132 ? 11.228 -12.208 -7.164 1.00 81.06 132 GLY A C 1
ATOM 1035 O O . GLY A 1 132 ? 10.287 -12.475 -6.417 1.00 81.06 132 GLY A O 1
ATOM 1036 N N . LEU A 1 133 ? 11.715 -10.970 -7.277 1.00 77.94 133 LEU A N 1
ATOM 1037 C CA . LEU A 1 133 ? 11.201 -9.835 -6.509 1.00 77.94 133 LEU A CA 1
ATOM 1038 C C . LEU A 1 133 ? 9.747 -9.506 -6.879 1.00 77.94 133 LEU A C 1
ATOM 1040 O O . LEU A 1 133 ? 8.913 -9.275 -6.001 1.00 77.94 133 LEU A O 1
ATOM 1044 N N . ILE A 1 134 ? 9.429 -9.541 -8.177 1.00 80.50 134 ILE A N 1
ATOM 1045 C CA . ILE A 1 134 ? 8.064 -9.350 -8.688 1.00 80.50 134 ILE A CA 1
ATOM 1046 C C . ILE A 1 134 ? 7.141 -10.452 -8.157 1.00 80.50 134 ILE A C 1
ATOM 1048 O O . ILE A 1 134 ? 6.039 -10.157 -7.687 1.00 80.50 134 ILE A O 1
ATOM 1052 N N . TRP A 1 135 ? 7.600 -11.704 -8.172 1.00 87.06 135 TRP A N 1
ATOM 1053 C CA . TRP A 1 135 ? 6.854 -12.841 -7.631 1.00 87.06 135 TRP A CA 1
ATOM 1054 C C . TRP A 1 135 ? 6.538 -12.681 -6.143 1.00 87.06 135 TRP A C 1
ATOM 1056 O O . TRP A 1 135 ? 5.374 -12.774 -5.748 1.00 87.06 135 TRP A O 1
ATOM 1066 N N . ILE A 1 136 ? 7.552 -12.379 -5.326 1.00 83.69 136 ILE A N 1
ATOM 1067 C CA . ILE A 1 136 ? 7.396 -12.160 -3.880 1.00 83.69 136 ILE A CA 1
ATOM 1068 C C . ILE A 1 136 ? 6.391 -11.037 -3.615 1.00 83.69 136 ILE A C 1
ATOM 1070 O O . ILE A 1 136 ? 5.485 -11.183 -2.787 1.00 83.69 136 ILE A O 1
ATOM 1074 N N . ARG A 1 137 ? 6.507 -9.928 -4.351 1.00 79.75 137 ARG A N 1
ATOM 1075 C CA . ARG A 1 137 ? 5.612 -8.778 -4.209 1.00 79.75 137 ARG A CA 1
ATOM 1076 C C . ARG A 1 137 ? 4.171 -9.130 -4.579 1.00 79.75 137 ARG A C 1
ATOM 1078 O O . ARG A 1 137 ? 3.260 -8.767 -3.840 1.00 79.75 137 ARG A O 1
ATOM 1085 N N . SER A 1 138 ? 3.963 -9.880 -5.660 1.00 82.00 138 SER A N 1
ATOM 1086 C CA . SER A 1 138 ? 2.630 -10.311 -6.097 1.00 82.00 138 SER A CA 1
ATOM 1087 C C . SER A 1 138 ? 1.952 -11.221 -5.067 1.00 82.00 138 SER A C 1
ATOM 1089 O O . SER A 1 138 ? 0.827 -10.948 -4.640 1.00 82.00 138 SER A O 1
ATOM 1091 N N . VAL A 1 139 ? 2.675 -12.226 -4.558 1.00 84.50 139 VAL A N 1
ATOM 1092 C CA . VAL A 1 139 ? 2.194 -13.097 -3.470 1.00 84.50 139 VAL A CA 1
ATOM 1093 C C . VAL A 1 139 ? 1.834 -12.275 -2.231 1.00 84.50 139 VAL A C 1
ATOM 1095 O O . VAL A 1 139 ? 0.789 -12.491 -1.619 1.00 84.50 139 VAL A O 1
ATOM 1098 N N . THR A 1 140 ? 2.658 -11.286 -1.889 1.00 84.62 140 THR A N 1
ATOM 1099 C CA . THR A 1 140 ? 2.428 -10.415 -0.731 1.00 84.62 140 THR A CA 1
ATOM 1100 C C . THR A 1 140 ? 1.159 -9.571 -0.879 1.00 84.62 140 THR A C 1
ATOM 1102 O O . THR A 1 140 ? 0.399 -9.447 0.081 1.00 84.62 140 THR A O 1
ATOM 1105 N N . ILE A 1 141 ? 0.881 -9.026 -2.070 1.00 82.56 141 ILE A N 1
ATOM 1106 C CA . ILE A 1 141 ? -0.361 -8.280 -2.343 1.00 82.56 141 ILE A CA 1
ATOM 1107 C C . ILE A 1 141 ? -1.579 -9.188 -2.161 1.00 82.56 141 ILE A C 1
ATOM 1109 O O . ILE A 1 141 ? -2.531 -8.801 -1.484 1.00 82.56 141 ILE A O 1
ATOM 1113 N N . VAL A 1 142 ? -1.543 -10.402 -2.717 1.00 82.12 142 VAL A N 1
ATOM 1114 C CA . VAL A 1 142 ? -2.643 -11.368 -2.583 1.00 82.12 142 VAL A CA 1
ATOM 1115 C C . VAL A 1 142 ? -2.869 -11.722 -1.114 1.00 82.12 142 VAL A C 1
ATOM 1117 O O . VAL A 1 142 ? -4.000 -11.646 -0.637 1.00 82.12 142 VAL A O 1
ATOM 1120 N N . LEU A 1 143 ? -1.802 -12.022 -0.366 1.00 82.06 143 LEU A N 1
ATOM 1121 C CA . LEU A 1 143 ? -1.892 -12.287 1.072 1.00 82.06 143 LEU A CA 1
ATOM 1122 C C . LEU A 1 143 ? -2.471 -11.093 1.835 1.00 82.06 143 LEU A C 1
ATOM 1124 O O . LEU A 1 143 ? -3.327 -11.285 2.693 1.00 82.06 143 LEU A O 1
ATOM 1128 N N . LEU A 1 144 ? -2.066 -9.864 1.505 1.00 82.31 144 LEU A N 1
ATOM 1129 C CA . LEU A 1 144 ? -2.617 -8.653 2.115 1.00 82.31 144 LEU A CA 1
ATOM 1130 C C . LEU A 1 144 ? -4.119 -8.519 1.871 1.00 82.31 144 LEU A C 1
ATOM 1132 O O . LEU A 1 144 ? -4.844 -8.187 2.806 1.00 82.31 144 LEU A O 1
ATOM 1136 N N . VAL A 1 145 ? -4.583 -8.776 0.647 1.00 79.69 145 VAL A N 1
ATOM 1137 C CA . VAL A 1 145 ? -6.009 -8.717 0.300 1.00 79.69 145 VAL A CA 1
ATOM 1138 C C . VAL A 1 145 ? -6.790 -9.808 1.026 1.00 79.69 145 VAL A C 1
ATOM 1140 O O . VAL A 1 145 ? -7.813 -9.511 1.638 1.00 79.69 145 VAL A O 1
ATOM 1143 N N . VAL A 1 146 ? -6.290 -11.046 1.035 1.00 81.50 146 VAL A N 1
ATOM 1144 C CA . VAL A 1 146 ? -6.936 -12.177 1.721 1.00 81.50 146 VAL A CA 1
ATOM 1145 C C . VAL A 1 146 ? -7.018 -11.929 3.226 1.00 81.50 146 VAL A C 1
ATOM 1147 O O . VAL A 1 146 ? -8.086 -12.059 3.818 1.00 81.50 146 VAL A O 1
ATOM 1150 N N . VAL A 1 147 ? -5.918 -11.509 3.853 1.00 81.56 147 VAL A N 1
ATOM 1151 C CA . VAL A 1 147 ? -5.876 -11.179 5.284 1.00 81.56 147 VAL A CA 1
ATOM 1152 C C . VAL A 1 147 ? -6.817 -10.018 5.610 1.00 81.56 147 VAL A C 1
ATOM 1154 O O . VAL A 1 147 ? -7.496 -10.040 6.637 1.00 81.56 147 VAL A O 1
ATOM 1157 N N . HIS A 1 148 ? -6.887 -9.013 4.737 1.00 79.06 148 HIS A N 1
ATOM 1158 C CA . HIS A 1 148 ? -7.817 -7.902 4.894 1.00 79.06 148 HIS A CA 1
ATOM 1159 C C . HIS A 1 148 ? -9.283 -8.360 4.790 1.00 79.06 148 HIS A C 1
ATOM 1161 O O . HIS A 1 148 ? -10.092 -7.987 5.638 1.00 79.06 148 HIS A O 1
ATOM 1167 N N . ALA A 1 149 ? -9.613 -9.229 3.831 1.00 77.75 149 ALA A N 1
ATOM 1168 C CA . ALA A 1 149 ? -10.953 -9.793 3.668 1.00 77.75 149 ALA A CA 1
ATOM 1169 C C . ALA A 1 149 ? -11.368 -10.674 4.863 1.00 77.75 149 ALA A C 1
ATOM 1171 O O . ALA A 1 149 ? -12.447 -10.487 5.420 1.00 77.75 149 ALA A O 1
ATOM 1172 N N . ILE A 1 150 ? -10.489 -11.573 5.326 1.00 76.88 150 ILE A N 1
ATOM 1173 C CA . ILE A 1 150 ? -10.738 -12.439 6.497 1.00 76.88 150 ILE A CA 1
ATOM 1174 C C . ILE A 1 150 ? -10.968 -11.608 7.766 1.00 76.88 150 ILE A C 1
ATOM 1176 O O . ILE A 1 150 ? -11.772 -11.980 8.626 1.00 76.88 150 ILE A O 1
ATOM 1180 N N . ARG A 1 151 ? -10.271 -10.473 7.899 1.00 69.56 151 ARG A N 1
ATOM 1181 C CA . ARG A 1 151 ? -10.487 -9.541 9.008 1.00 69.56 151 ARG A CA 1
ATOM 1182 C C . ARG A 1 151 ? -11.890 -8.938 8.961 1.00 69.56 151 ARG A C 1
ATOM 1184 O O . ARG A 1 151 ? -12.543 -8.913 9.996 1.00 69.56 151 ARG A O 1
ATOM 1191 N N . HIS A 1 152 ? -12.348 -8.473 7.800 1.00 66.44 152 HIS A N 1
ATOM 1192 C CA . HIS A 1 152 ? -13.687 -7.891 7.678 1.00 66.44 152 HIS A CA 1
ATOM 1193 C C . HIS A 1 152 ? -14.798 -8.899 8.003 1.00 66.44 152 HIS A C 1
ATOM 1195 O O . HIS A 1 152 ? -15.754 -8.529 8.672 1.00 66.44 152 HIS A O 1
ATOM 1201 N N . ILE A 1 153 ? -14.614 -10.178 7.658 1.00 61.59 153 ILE A N 1
ATOM 1202 C CA . ILE A 1 153 ? -15.573 -11.245 7.994 1.00 61.59 153 ILE A CA 1
ATOM 1203 C C . ILE A 1 153 ? -15.653 -11.492 9.515 1.00 61.59 153 ILE A C 1
ATOM 1205 O O . ILE A 1 153 ? -16.731 -11.740 10.044 1.00 61.59 153 ILE A O 1
ATOM 1209 N N . ASN A 1 154 ? -14.534 -11.406 10.245 1.00 54.47 154 ASN A N 1
ATOM 1210 C CA . ASN A 1 154 ? -14.529 -11.626 11.701 1.00 54.47 154 ASN A CA 1
ATOM 1211 C C . ASN A 1 154 ? -15.001 -10.409 12.515 1.00 54.47 154 ASN A C 1
ATOM 1213 O O . ASN A 1 154 ? -15.479 -10.579 13.636 1.00 54.47 154 ASN A O 1
ATOM 1217 N N . ILE A 1 155 ? -14.859 -9.188 11.987 1.00 49.81 155 ILE A N 1
ATOM 1218 C CA . ILE A 1 155 ? -15.297 -7.972 12.690 1.00 49.81 155 ILE A CA 1
ATOM 1219 C C . ILE A 1 155 ? -16.828 -7.919 12.783 1.00 49.81 155 ILE A C 1
ATOM 1221 O O . ILE A 1 155 ? -17.339 -7.588 13.847 1.00 49.81 155 ILE A O 1
ATOM 1225 N N . GLU A 1 156 ? -17.563 -8.364 11.756 1.00 44.62 156 GLU A N 1
ATOM 1226 C CA . GLU A 1 156 ? -19.035 -8.431 11.820 1.00 44.62 156 GLU A CA 1
ATOM 1227 C C . GLU A 1 156 ? -19.561 -9.378 12.913 1.00 44.62 156 GLU A C 1
ATOM 1229 O O . GLU A 1 156 ? -20.626 -9.127 13.470 1.00 44.62 156 GLU A O 1
ATOM 1234 N N . GLN A 1 157 ? -18.814 -10.427 13.276 1.00 44.56 157 GLN A N 1
ATOM 1235 C CA . GLN A 1 157 ? -19.202 -11.338 14.361 1.00 44.56 157 GLN A CA 1
ATOM 1236 C C . GLN A 1 157 ? -18.725 -10.887 15.749 1.00 44.56 157 GLN A C 1
ATOM 1238 O O . GLN A 1 157 ? -19.340 -11.255 16.746 1.00 44.56 157 GLN A O 1
ATOM 1243 N N . SER A 1 158 ? -17.653 -10.092 15.842 1.00 42.56 158 SER A N 1
ATOM 1244 C CA . SER A 1 158 ? -17.107 -9.638 17.131 1.00 42.56 158 SER A CA 1
ATOM 1245 C C . SER A 1 158 ? -17.692 -8.304 17.616 1.00 42.56 158 SER A C 1
ATOM 1247 O O . SER A 1 158 ? -17.670 -8.048 18.821 1.00 42.56 158 SER A O 1
ATOM 1249 N N . ASP A 1 159 ? -18.238 -7.475 16.720 1.00 40.94 159 ASP A N 1
ATOM 1250 C CA . ASP A 1 159 ? -18.870 -6.195 17.078 1.00 40.94 159 ASP A CA 1
ATOM 1251 C C . ASP A 1 159 ? -20.275 -6.351 17.685 1.00 40.94 159 ASP A C 1
ATOM 1253 O O . ASP A 1 159 ? -20.798 -5.395 18.255 1.00 40.94 159 ASP A O 1
ATOM 1257 N N . GLN A 1 160 ? -20.891 -7.538 17.631 1.00 42.06 160 GLN A N 1
ATOM 1258 C CA . GLN A 1 160 ? -22.143 -7.793 18.357 1.00 42.06 160 GLN A CA 1
ATOM 1259 C C . GLN A 1 160 ? -21.916 -8.138 19.835 1.00 42.06 160 GLN A C 1
ATOM 1261 O O . GLN A 1 160 ? -22.759 -7.804 20.659 1.00 42.06 160 GLN A O 1
ATOM 1266 N N . THR A 1 161 ? -20.771 -8.718 20.204 1.00 44.12 161 THR A N 1
ATOM 1267 C CA . THR A 1 161 ? -20.525 -9.168 21.587 1.00 44.12 161 THR A CA 1
ATOM 1268 C C . THR A 1 161 ? -19.784 -8.137 22.447 1.00 44.12 161 THR A C 1
ATOM 1270 O O . THR A 1 161 ? -19.884 -8.181 23.666 1.00 44.12 161 THR A O 1
ATOM 1273 N N . VAL A 1 162 ? -19.057 -7.184 21.846 1.00 45.00 162 VAL A N 1
ATOM 1274 C CA . VAL A 1 162 ? -18.309 -6.138 22.589 1.00 45.00 162 VAL A CA 1
ATOM 1275 C C . VAL A 1 162 ? -19.093 -4.819 22.695 1.00 45.00 162 VAL A C 1
ATOM 1277 O O . VAL A 1 162 ? -18.838 -4.000 23.580 1.00 45.00 162 VAL A O 1
ATOM 1280 N N . ARG A 1 163 ? -20.107 -4.614 21.845 1.00 40.47 163 ARG A N 1
ATOM 1281 C CA . ARG A 1 163 ? -20.918 -3.388 21.853 1.00 40.47 163 ARG A CA 1
ATOM 1282 C C . ARG A 1 163 ? -21.914 -3.316 23.019 1.00 40.47 163 ARG A C 1
ATOM 1284 O O . ARG A 1 163 ? -22.300 -2.211 23.389 1.00 40.47 163 ARG A O 1
ATOM 1291 N N . GLU A 1 164 ? -22.249 -4.437 23.661 1.00 45.44 164 GLU A N 1
ATOM 1292 C CA . GLU A 1 164 ? -23.125 -4.443 24.846 1.00 45.44 164 GLU A CA 1
ATOM 1293 C C . GLU A 1 164 ? -22.432 -3.940 26.130 1.00 45.44 164 GLU A C 1
ATOM 1295 O O . GLU A 1 164 ? -23.096 -3.317 26.957 1.00 45.44 164 GLU A O 1
ATOM 1300 N N . GLU A 1 165 ? -21.107 -4.081 26.288 1.00 42.84 165 GLU A N 1
ATOM 1301 C CA . GLU A 1 165 ? -20.409 -3.584 27.493 1.00 42.84 165 GLU A CA 1
ATOM 1302 C C . GLU A 1 165 ? -19.889 -2.137 27.370 1.00 42.84 165 GLU A C 1
ATOM 1304 O O . GLU A 1 165 ? -19.781 -1.440 28.378 1.00 42.84 165 GLU A O 1
ATOM 1309 N N . GLN A 1 166 ? -19.636 -1.617 26.160 1.00 40.62 166 GLN A N 1
ATOM 1310 C CA . GLN A 1 166 ? -19.226 -0.210 25.970 1.00 40.62 166 GLN A CA 1
ATOM 1311 C C . GLN A 1 166 ? -20.381 0.773 25.694 1.00 40.62 166 GLN A C 1
ATOM 1313 O O . GLN A 1 166 ? -20.163 1.984 25.756 1.00 40.62 166 GLN A O 1
ATOM 1318 N N . GLN A 1 167 ? -21.618 0.302 25.481 1.00 40.16 167 GLN A N 1
ATOM 1319 C CA . GLN A 1 167 ? -22.820 1.160 25.469 1.00 40.16 167 GLN A CA 1
ATOM 1320 C C . GLN A 1 167 ? -23.409 1.438 26.864 1.00 40.16 167 GLN A C 1
ATOM 1322 O O . GLN A 1 167 ? -24.429 2.116 26.968 1.00 40.16 167 GLN A O 1
ATOM 1327 N N . GLN A 1 168 ? -22.742 1.008 27.940 1.00 38.22 168 GLN A N 1
ATOM 1328 C CA . GLN A 1 168 ? -23.019 1.471 29.305 1.00 38.22 168 GLN A CA 1
ATOM 1329 C C . GLN A 1 168 ? -22.128 2.648 29.752 1.00 38.22 168 GLN A C 1
ATOM 1331 O O . GLN A 1 168 ? -22.033 2.931 30.945 1.00 38.22 168 GLN A O 1
ATOM 1336 N N . LEU A 1 169 ? -21.548 3.429 28.829 1.00 46.09 169 LEU A N 1
ATOM 1337 C CA . LEU A 1 169 ? -21.444 4.865 29.107 1.00 46.09 169 LEU A CA 1
ATOM 1338 C C . LEU A 1 169 ? -22.848 5.442 28.945 1.00 46.09 169 LEU A C 1
ATOM 1340 O O . LEU A 1 169 ? -23.277 5.769 27.841 1.00 46.09 169 LEU A O 1
ATOM 1344 N N . ALA A 1 170 ? -23.572 5.495 30.063 1.00 41.53 170 ALA A N 1
ATOM 1345 C CA . ALA A 1 170 ? -24.862 6.145 30.176 1.00 41.53 170 ALA A CA 1
ATOM 1346 C C . ALA A 1 170 ? -24.824 7.496 29.445 1.00 41.53 170 ALA A C 1
ATOM 1348 O O . ALA A 1 170 ? -24.160 8.431 29.897 1.00 41.53 170 ALA A O 1
ATOM 1349 N N . LEU A 1 171 ? -25.540 7.593 28.317 1.00 42.34 171 LEU A N 1
ATOM 1350 C CA . LEU A 1 171 ? -26.005 8.880 27.825 1.00 42.34 171 LEU A CA 1
ATOM 1351 C C . LEU A 1 171 ? -26.821 9.474 28.971 1.00 42.34 171 LEU A C 1
ATOM 1353 O O . LEU A 1 171 ? -27.957 9.065 29.215 1.00 42.34 171 LEU A O 1
ATOM 1357 N N . THR A 1 172 ? -26.222 10.391 29.723 1.00 57.88 172 THR A N 1
ATOM 1358 C CA . THR A 1 172 ? -26.971 11.180 30.684 1.00 57.88 172 THR A CA 1
ATOM 1359 C C . THR A 1 172 ? -28.070 11.910 29.909 1.00 57.88 172 THR A C 1
ATOM 1361 O O . THR A 1 172 ? -27.804 12.433 28.821 1.00 57.88 172 THR A O 1
ATOM 1364 N N . PRO A 1 173 ? -29.313 11.943 30.420 1.00 61.19 173 PRO A N 1
ATOM 1365 C CA . PRO A 1 173 ? -30.420 12.619 29.745 1.00 61.19 173 PRO A CA 1
ATOM 1366 C C . PRO A 1 173 ? -30.092 14.083 29.403 1.00 61.19 173 PRO A C 1
ATOM 1368 O O . PRO A 1 173 ? -30.567 14.583 28.391 1.00 61.19 173 PRO A O 1
ATOM 1371 N N . GLU A 1 174 ? -29.179 14.723 30.144 1.00 62.62 174 GLU A N 1
ATOM 1372 C CA . GLU A 1 174 ? -28.639 16.052 29.826 1.00 62.62 174 GLU A CA 1
ATOM 1373 C C . GLU A 1 174 ? -27.932 16.149 28.466 1.00 62.62 174 GLU A C 1
ATOM 1375 O O . GLU A 1 174 ? -28.096 17.151 27.776 1.00 62.62 174 GLU A O 1
ATOM 1380 N N . LEU A 1 175 ? -27.161 15.137 28.043 1.00 56.09 175 LEU A N 1
ATOM 1381 C CA . LEU A 1 175 ? -26.442 15.200 26.765 1.00 56.09 175 LEU A CA 1
ATOM 1382 C C . LEU A 1 175 ? -27.401 15.013 25.581 1.00 56.09 175 LEU A C 1
ATOM 1384 O O . LEU A 1 175 ? -27.224 15.628 24.531 1.00 56.09 175 LEU A O 1
ATOM 1388 N N . ILE A 1 176 ? -28.450 14.207 25.769 1.00 66.06 176 ILE A N 1
ATOM 1389 C CA . ILE A 1 176 ? -29.523 14.038 24.781 1.00 66.06 176 ILE A CA 1
ATOM 1390 C C . ILE A 1 176 ? -30.332 15.335 24.662 1.00 66.06 176 ILE A C 1
ATOM 1392 O O . ILE A 1 176 ? -30.624 15.765 23.548 1.00 66.06 176 ILE A O 1
ATOM 1396 N N . GLU A 1 177 ? -30.645 15.991 25.781 1.00 71.31 177 GLU A N 1
ATOM 1397 C CA . GLU A 1 177 ? -31.338 17.287 25.806 1.00 71.31 177 GLU A CA 1
ATOM 1398 C C . GLU A 1 177 ? -30.487 18.392 25.145 1.00 71.31 177 GLU A C 1
ATOM 1400 O O . GLU A 1 177 ? -30.985 19.174 24.330 1.00 71.31 177 GLU A O 1
ATOM 1405 N N . ALA A 1 178 ? -29.177 18.414 25.416 1.00 69.69 178 ALA A N 1
ATOM 1406 C CA . ALA A 1 178 ? -28.236 19.360 24.819 1.00 69.69 178 ALA A CA 1
ATOM 1407 C C . ALA A 1 178 ? -28.110 19.163 23.299 1.00 69.69 178 ALA A C 1
ATOM 1409 O O . ALA A 1 178 ? -28.227 20.120 22.540 1.00 69.69 178 ALA A O 1
ATOM 1410 N N . VAL A 1 179 ? -27.960 17.924 22.826 1.00 65.38 179 VAL A N 1
ATOM 1411 C CA . VAL A 1 179 ? -27.893 17.640 21.383 1.00 65.38 179 VAL A CA 1
ATOM 1412 C C . VAL A 1 179 ? -29.237 17.920 20.703 1.00 65.38 179 VAL A C 1
ATOM 1414 O O . VAL A 1 179 ? -29.268 18.480 19.610 1.00 65.38 179 VAL A O 1
ATOM 1417 N N . ARG A 1 180 ? -30.364 17.613 21.357 1.00 72.31 180 ARG A N 1
ATOM 1418 C CA . ARG A 1 180 ? -31.699 17.909 20.822 1.00 72.31 180 ARG A CA 1
ATOM 1419 C C . ARG A 1 180 ? -31.944 19.411 20.702 1.00 72.31 180 ARG A C 1
ATOM 1421 O O . ARG A 1 180 ? -32.485 19.845 19.690 1.00 72.31 180 ARG A O 1
ATOM 1428 N N . SER A 1 181 ? -31.543 20.197 21.699 1.00 65.88 181 SER A N 1
ATOM 1429 C CA . SER A 1 181 ? -31.681 21.657 21.652 1.00 65.88 181 SER A CA 1
ATOM 1430 C C . SER A 1 181 ? -30.815 22.284 20.558 1.00 65.88 181 SER A C 1
ATOM 1432 O O . SER A 1 181 ? -31.322 23.128 19.825 1.00 65.88 181 SER A O 1
ATOM 1434 N N . VAL A 1 182 ? -29.580 21.806 20.358 1.00 71.06 182 VAL A N 1
ATOM 1435 C CA . VAL A 1 182 ? -28.702 22.275 19.271 1.00 71.06 182 VAL A CA 1
ATOM 1436 C C . VAL A 1 182 ? -29.274 21.915 17.896 1.00 71.06 182 VAL A C 1
ATOM 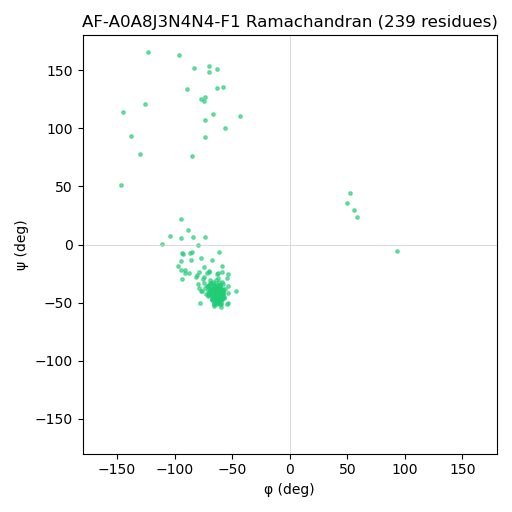1438 O O . VAL A 1 182 ? -29.400 22.789 17.045 1.00 71.06 182 VAL A O 1
ATOM 1441 N N . ILE A 1 183 ? -29.732 20.674 17.696 1.00 68.75 183 ILE A N 1
ATOM 1442 C CA . ILE A 1 183 ? -30.311 20.232 16.415 1.00 68.75 183 ILE A CA 1
ATOM 1443 C C . ILE A 1 183 ? -31.609 20.991 16.090 1.00 68.75 183 ILE A C 1
ATOM 1445 O O . ILE A 1 183 ? -31.821 21.390 14.947 1.00 68.75 183 ILE A O 1
ATOM 1449 N N . VAL A 1 184 ? -32.484 21.237 17.073 1.00 68.06 184 VAL A N 1
ATOM 1450 C CA . VAL A 1 184 ? -33.715 22.024 16.856 1.00 68.06 184 VAL A CA 1
ATOM 1451 C C . VAL A 1 184 ? -33.390 23.484 16.518 1.00 68.06 184 VAL A C 1
ATOM 1453 O O . VAL A 1 184 ? -34.072 24.083 15.686 1.00 68.06 184 VAL A O 1
ATOM 1456 N N . GLN A 1 185 ? -32.341 24.047 17.119 1.00 59.44 185 GLN A N 1
ATOM 1457 C CA . GLN A 1 185 ? -31.902 25.417 16.862 1.00 59.44 185 GLN A CA 1
ATOM 1458 C C . GLN A 1 185 ? -31.265 25.567 15.469 1.00 59.44 185 GLN A C 1
ATOM 1460 O O . GLN A 1 185 ? -31.490 26.576 14.800 1.00 59.44 185 GLN A O 1
ATOM 1465 N N . GLU A 1 186 ? -30.546 24.546 15.000 1.00 54.41 186 GLU A N 1
ATOM 1466 C CA . GLU A 1 186 ? -29.897 24.523 13.685 1.00 54.41 186 GLU A CA 1
ATOM 1467 C C . GLU A 1 186 ? -30.913 24.281 12.551 1.00 54.41 186 GLU A C 1
ATOM 1469 O O . GLU A 1 186 ? -30.918 25.013 11.560 1.00 54.41 186 GLU A O 1
ATOM 1474 N N . ILE A 1 187 ? -31.897 23.393 12.755 1.00 54.28 187 ILE A N 1
ATOM 1475 C CA . ILE A 1 187 ? -33.007 23.180 11.803 1.00 54.28 187 ILE A CA 1
ATOM 1476 C C . ILE A 1 187 ? -33.884 24.440 11.666 1.00 54.28 187 ILE A C 1
ATOM 1478 O O . ILE A 1 187 ? -34.324 24.776 10.564 1.00 54.28 187 ILE A O 1
ATOM 1482 N N . GLN A 1 188 ? -34.116 25.187 12.752 1.00 53.28 188 GLN A N 1
ATOM 1483 C CA . GLN A 1 188 ? -34.849 26.461 12.685 1.00 53.28 188 GLN A CA 1
ATOM 1484 C C . GLN A 1 188 ? -34.048 27.592 12.018 1.00 53.28 188 GLN A C 1
ATOM 1486 O O . GLN A 1 188 ? -34.654 28.526 11.483 1.00 53.28 188 GLN A O 1
ATOM 1491 N N . ALA A 1 189 ? -32.714 27.520 12.026 1.00 52.78 189 ALA A N 1
ATOM 1492 C CA . ALA A 1 189 ? -31.853 28.485 11.350 1.00 52.78 189 ALA A CA 1
ATOM 1493 C C . ALA A 1 189 ? -31.760 28.219 9.833 1.00 52.78 189 ALA A C 1
ATOM 1495 O O . ALA A 1 189 ? -31.796 29.171 9.049 1.00 52.78 189 ALA A O 1
ATOM 1496 N N . GLU A 1 190 ? -31.728 26.952 9.403 1.00 45.34 190 GLU A N 1
ATOM 1497 C CA . GLU A 1 190 ? -31.620 26.583 7.980 1.00 45.34 190 GLU A CA 1
ATOM 1498 C C . GLU A 1 190 ? -32.934 26.686 7.192 1.00 45.34 190 GLU A C 1
ATOM 1500 O O . GLU A 1 190 ? -32.912 26.947 5.988 1.00 45.34 190 GLU A O 1
ATOM 1505 N N . GLN A 1 191 ? -34.101 26.611 7.840 1.00 45.81 191 GLN A N 1
ATOM 1506 C CA . GLN A 1 191 ? -35.392 26.728 7.142 1.00 45.81 191 GLN A CA 1
ATOM 1507 C C . GLN A 1 191 ? -35.741 28.166 6.695 1.00 45.81 191 GLN A C 1
ATOM 1509 O O . GLN A 1 191 ? -36.839 28.422 6.1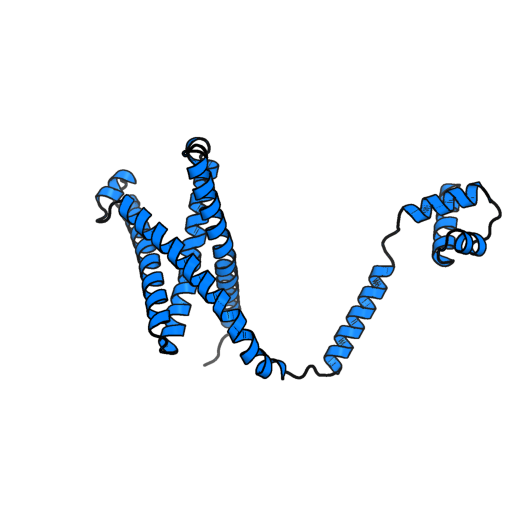95 1.00 45.81 191 GLN A O 1
ATOM 1514 N N . LYS A 1 192 ? -34.816 29.126 6.852 1.00 51.12 192 LYS A N 1
ATOM 1515 C CA . LYS A 1 192 ? -35.024 30.545 6.526 1.00 51.12 192 LYS A CA 1
ATOM 1516 C C . LYS A 1 192 ? -34.232 31.067 5.324 1.00 51.12 192 LYS A C 1
ATOM 1518 O O . LYS A 1 192 ? -34.385 32.246 5.000 1.00 51.12 192 LYS A O 1
ATOM 1523 N N . ALA A 1 193 ? -33.430 30.248 4.640 1.00 53.28 193 ALA A N 1
ATOM 1524 C CA . ALA A 1 193 ? -32.528 30.775 3.614 1.00 53.28 193 ALA A CA 1
ATOM 1525 C C . ALA A 1 193 ? -32.275 29.852 2.411 1.00 53.28 193 ALA A C 1
ATOM 1527 O O . ALA A 1 193 ? -31.135 29.696 2.002 1.00 53.28 193 ALA A O 1
ATOM 1528 N N . LEU A 1 194 ? -33.321 29.334 1.761 1.00 51.62 194 LEU A N 1
ATOM 1529 C CA . LEU A 1 194 ? -33.239 29.061 0.320 1.00 51.62 194 LEU A CA 1
ATOM 1530 C C . LEU A 1 194 ? -34.598 29.335 -0.356 1.00 51.62 194 LEU A C 1
ATOM 1532 O O . LEU A 1 194 ? -35.584 28.676 -0.026 1.00 51.62 194 LEU A O 1
ATOM 1536 N N . PRO A 1 195 ? -34.699 30.345 -1.241 1.00 52.53 195 PRO A N 1
ATOM 1537 C CA . PRO A 1 195 ? -35.914 30.606 -1.998 1.00 52.53 195 PRO A CA 1
ATOM 1538 C C . PRO A 1 195 ? -36.066 29.558 -3.100 1.00 52.53 195 PRO A C 1
ATOM 1540 O O . PRO A 1 195 ? -35.187 29.416 -3.943 1.00 52.53 195 PRO A O 1
ATOM 1543 N N . ASP A 1 196 ? -37.192 28.852 -3.099 1.00 58.50 196 ASP A N 1
ATOM 1544 C CA . ASP A 1 196 ? -37.629 28.081 -4.258 1.00 58.50 196 ASP A CA 1
ATOM 1545 C C . ASP A 1 196 ? -37.967 29.075 -5.388 1.00 58.50 196 ASP A C 1
ATOM 1547 O O . ASP A 1 196 ? -38.904 29.871 -5.214 1.00 58.50 196 ASP A O 1
ATOM 1551 N N . PRO A 1 197 ? -37.195 29.110 -6.494 1.00 61.22 197 PRO A N 1
ATOM 1552 C CA . PRO A 1 197 ? -37.395 30.067 -7.583 1.00 61.22 197 PRO A CA 1
ATOM 1553 C C . PRO A 1 197 ? -38.793 29.968 -8.215 1.00 61.22 197 PRO A C 1
ATOM 1555 O O . PRO A 1 197 ? -39.254 30.943 -8.805 1.00 61.22 197 PRO A O 1
ATOM 1558 N N . ASP A 1 198 ? -39.507 28.855 -8.015 1.00 77.81 198 ASP A N 1
ATOM 1559 C CA . ASP A 1 198 ? -40.881 28.662 -8.487 1.00 77.81 198 ASP A CA 1
ATOM 1560 C C . ASP A 1 198 ? -41.885 29.635 -7.834 1.00 77.81 198 ASP A C 1
ATOM 1562 O O . ASP A 1 198 ? -42.824 30.119 -8.467 1.00 77.81 198 ASP A O 1
ATOM 1566 N N . ASN A 1 199 ? -41.680 30.010 -6.567 1.00 87.19 199 ASN A N 1
ATOM 1567 C CA . ASN A 1 199 ? -42.671 30.809 -5.840 1.00 87.19 199 ASN A CA 1
ATOM 1568 C C . ASN A 1 199 ? -42.702 32.284 -6.258 1.00 87.19 199 ASN A C 1
ATOM 1570 O O . ASN A 1 199 ? -43.762 32.907 -6.178 1.00 87.19 199 ASN A O 1
ATOM 1574 N N . TYR A 1 200 ? -41.573 32.847 -6.698 1.00 90.94 200 TYR A N 1
ATOM 1575 C CA . TYR A 1 200 ? -41.524 34.233 -7.170 1.00 90.94 200 TYR A CA 1
ATOM 1576 C C . TYR A 1 200 ? -42.343 34.402 -8.452 1.00 90.94 200 TYR A C 1
ATOM 1578 O O . TYR A 1 200 ? -43.242 35.243 -8.510 1.00 90.94 200 TYR A O 1
ATOM 1586 N N . GLU A 1 201 ? -42.092 33.540 -9.440 1.00 91.44 201 GLU A N 1
ATOM 1587 C CA . GLU A 1 201 ? -42.793 33.566 -10.725 1.00 91.44 201 GLU A CA 1
ATOM 1588 C C . GLU A 1 201 ? -44.293 33.316 -10.550 1.00 91.44 201 GLU A C 1
ATOM 1590 O O . GLU A 1 201 ? -45.118 34.040 -11.109 1.00 91.44 201 GLU A O 1
ATOM 1595 N N . ARG A 1 202 ? -44.677 32.371 -9.684 1.00 93.00 202 ARG A N 1
ATOM 1596 C CA . ARG A 1 202 ? -46.092 32.092 -9.397 1.00 93.00 202 ARG A CA 1
ATOM 1597 C C . ARG A 1 202 ? -46.822 33.289 -8.785 1.00 93.00 202 ARG A C 1
ATOM 1599 O O . ARG A 1 202 ? -47.965 33.550 -9.156 1.00 93.00 202 ARG A O 1
ATOM 1606 N N . VAL A 1 203 ? -46.180 34.038 -7.883 1.00 94.50 203 VAL A N 1
ATOM 1607 C CA . VAL A 1 203 ? -46.769 35.264 -7.311 1.00 94.50 203 VAL A CA 1
ATOM 1608 C C . VAL A 1 203 ? -46.840 36.376 -8.359 1.00 94.50 203 VAL A C 1
ATOM 1610 O O . VAL A 1 203 ? -47.859 37.059 -8.448 1.00 94.50 203 VAL A O 1
ATOM 1613 N N . LYS A 1 204 ? -45.801 36.531 -9.186 1.00 94.81 204 LYS A N 1
ATOM 1614 C CA . LYS A 1 204 ? -45.744 37.543 -10.249 1.00 94.81 204 LYS A CA 1
ATOM 1615 C C . LYS A 1 204 ? -46.839 37.351 -11.296 1.00 94.81 204 LYS A C 1
ATOM 1617 O O . LYS A 1 204 ? -47.532 38.312 -11.626 1.00 94.81 204 LYS A O 1
ATOM 1622 N N . VAL A 1 205 ? -47.046 36.116 -11.757 1.00 95.44 205 VAL A N 1
ATOM 1623 C CA . VAL A 1 205 ? -48.133 35.770 -12.688 1.00 95.44 205 VAL A CA 1
ATOM 1624 C C . VAL A 1 205 ? -49.497 36.066 -12.059 1.00 95.44 205 VAL A C 1
ATOM 1626 O O . VAL A 1 205 ? -50.324 36.731 -12.679 1.00 95.44 205 VAL A O 1
ATOM 1629 N N . TYR A 1 206 ? -49.711 35.662 -10.803 1.00 95.62 206 TYR A N 1
ATOM 1630 C CA . TYR A 1 206 ? -50.992 35.863 -10.121 1.00 95.62 206 TYR A CA 1
ATOM 1631 C C . TYR A 1 206 ? -51.340 37.349 -9.924 1.00 95.62 206 TYR A C 1
ATOM 1633 O O . TYR A 1 206 ? -52.482 37.750 -10.134 1.00 95.62 206 TYR A O 1
ATOM 1641 N N . ILE A 1 207 ? -50.366 38.187 -9.551 1.00 95.81 207 ILE A N 1
ATOM 1642 C CA . ILE A 1 207 ? -50.579 39.640 -9.417 1.00 95.81 207 ILE A CA 1
ATOM 1643 C C . ILE A 1 207 ? -50.863 40.283 -10.782 1.00 95.81 207 ILE A C 1
ATOM 1645 O O . ILE A 1 207 ? -51.671 41.207 -10.858 1.00 95.81 207 ILE A O 1
ATOM 1649 N N . GLY A 1 208 ? -50.247 39.781 -11.859 1.00 94.62 208 GLY A N 1
ATOM 1650 C CA . GLY A 1 208 ? -50.531 40.229 -13.223 1.00 94.62 208 GLY A CA 1
ATOM 1651 C C . GLY A 1 208 ? -51.990 40.008 -13.637 1.00 94.62 208 GLY A C 1
ATOM 1652 O O . GLY A 1 208 ? -52.575 40.868 -14.293 1.00 94.62 208 GLY A O 1
ATOM 1653 N N . GLU A 1 209 ? -52.593 38.895 -13.213 1.00 96.62 209 GLU A N 1
ATOM 1654 C CA . GLU A 1 209 ? -54.011 38.598 -13.456 1.00 96.62 209 GLU A CA 1
ATOM 1655 C C . GLU A 1 209 ? -54.953 39.331 -12.482 1.00 96.62 209 GLU A C 1
ATOM 1657 O O . GLU A 1 209 ? -56.043 39.755 -12.875 1.00 96.62 209 GLU A O 1
ATOM 1662 N N . TYR A 1 210 ? -54.534 39.528 -11.225 1.00 96.25 210 TYR A N 1
ATOM 1663 C CA . TYR A 1 210 ? -55.347 40.123 -10.157 1.00 96.25 210 TYR A CA 1
ATOM 1664 C C . TYR A 1 210 ? -54.602 41.263 -9.431 1.00 96.25 210 TYR A C 1
ATOM 1666 O O . TYR A 1 210 ? -54.161 41.094 -8.290 1.00 96.25 210 TYR A O 1
ATOM 1674 N N . PRO A 1 211 ? -54.513 42.472 -10.016 1.00 94.06 211 PRO A N 1
ATOM 1675 C CA . PRO A 1 211 ? -53.675 43.559 -9.490 1.00 94.06 211 PRO A CA 1
ATOM 1676 C C . PRO A 1 211 ? -54.144 44.148 -8.148 1.00 94.06 211 PRO A C 1
ATOM 1678 O O . PRO A 1 211 ? -53.409 44.893 -7.511 1.00 94.06 211 PRO A O 1
ATOM 1681 N N . GLN A 1 212 ? -55.368 43.837 -7.709 1.00 95.19 212 GLN A N 1
ATOM 1682 C CA . GLN A 1 212 ? -55.932 44.277 -6.423 1.00 95.19 212 GLN A CA 1
ATOM 1683 C C . GLN A 1 212 ? -55.956 43.155 -5.368 1.00 95.19 212 GLN A C 1
ATOM 1685 O O . GLN A 1 212 ? -56.549 43.330 -4.300 1.00 95.19 212 GLN A O 1
ATOM 1690 N N . ALA A 1 213 ? -55.356 41.994 -5.662 1.00 95.38 213 ALA A N 1
ATOM 1691 C CA . ALA A 1 213 ? -55.360 40.852 -4.756 1.00 95.38 213 ALA A CA 1
ATOM 1692 C C . ALA A 1 213 ? -54.631 41.177 -3.445 1.00 95.38 213 ALA A C 1
ATOM 1694 O O . ALA A 1 213 ? -53.529 41.731 -3.428 1.00 95.38 213 ALA A O 1
ATOM 1695 N N . LYS A 1 214 ? -55.234 40.792 -2.318 1.00 97.12 214 LYS A N 1
ATOM 1696 C CA . LYS A 1 214 ? -54.609 40.954 -0.998 1.00 97.12 214 LYS A CA 1
ATOM 1697 C C . LYS A 1 214 ? -53.648 39.800 -0.724 1.00 97.12 214 LYS A C 1
ATOM 1699 O O . LYS A 1 214 ? -53.899 38.664 -1.111 1.00 97.12 214 LYS A O 1
ATOM 1704 N N . VAL A 1 215 ? -52.612 40.047 0.082 1.00 96.25 215 VAL A N 1
ATOM 1705 C CA . VAL A 1 215 ? -51.619 39.032 0.504 1.00 96.25 215 VAL A CA 1
ATOM 1706 C C . VAL A 1 215 ? -52.257 37.712 0.966 1.00 96.25 215 VAL A C 1
ATOM 1708 O O . VAL A 1 215 ? -51.750 36.637 0.654 1.00 96.25 215 VAL A O 1
ATOM 1711 N N . ARG A 1 216 ? -53.376 37.774 1.704 1.00 94.19 216 ARG A N 1
ATOM 1712 C CA . ARG A 1 216 ? -54.087 36.574 2.182 1.00 94.19 216 ARG A CA 1
ATOM 1713 C C . ARG A 1 216 ? -54.696 35.747 1.047 1.00 94.19 216 ARG A C 1
ATOM 1715 O O . ARG A 1 216 ? -54.679 34.526 1.135 1.00 94.19 216 ARG A O 1
ATOM 1722 N N . GLU A 1 217 ? -55.206 36.401 0.009 1.00 94.88 217 GLU A N 1
ATOM 1723 C CA . GLU A 1 217 ? -55.808 35.744 -1.155 1.00 94.88 217 GLU A CA 1
ATOM 1724 C C . GLU A 1 217 ? -54.727 35.060 -1.993 1.00 94.88 217 GLU A C 1
ATOM 1726 O O . GLU A 1 217 ? -54.883 33.899 -2.352 1.00 94.88 217 GLU A O 1
ATOM 1731 N N . ILE A 1 218 ? -53.589 35.731 -2.202 1.00 95.38 218 ILE A N 1
ATOM 1732 C CA . ILE A 1 218 ? -52.425 35.170 -2.909 1.00 95.38 218 ILE A CA 1
ATOM 1733 C C . ILE A 1 218 ? -51.885 33.940 -2.167 1.00 95.38 218 ILE A C 1
ATOM 1735 O O . ILE A 1 218 ? -51.648 32.892 -2.767 1.00 95.38 218 ILE A O 1
ATOM 1739 N N . ALA A 1 219 ? -51.727 34.050 -0.845 1.00 94.88 219 ALA A N 1
ATOM 1740 C CA . ALA A 1 219 ? -51.264 32.955 0.002 1.00 94.88 219 ALA A CA 1
ATOM 1741 C C . ALA A 1 219 ? -52.183 31.729 -0.096 1.00 94.88 219 ALA A C 1
ATOM 1743 O O . ALA A 1 219 ? -51.711 30.605 -0.265 1.00 94.88 219 ALA A O 1
ATOM 1744 N N . GLN A 1 220 ? -53.497 31.957 -0.048 1.00 94.62 220 GLN A N 1
ATOM 1745 C CA . GLN A 1 220 ? -54.488 30.896 -0.170 1.00 94.62 220 GLN A CA 1
ATOM 1746 C C . GLN A 1 220 ? -54.499 30.277 -1.574 1.00 94.62 220 GLN A C 1
ATOM 1748 O O . GLN A 1 220 ? -54.476 29.054 -1.691 1.00 94.62 220 GLN A O 1
ATOM 1753 N N . ALA A 1 221 ? -54.494 31.096 -2.629 1.00 94.62 221 ALA A N 1
ATOM 1754 C CA . ALA A 1 221 ? -54.570 30.630 -4.012 1.00 94.62 221 ALA A CA 1
ATOM 1755 C C . ALA A 1 221 ? -53.346 29.800 -4.419 1.00 94.62 221 ALA A C 1
ATOM 1757 O O . ALA A 1 221 ? -53.475 28.779 -5.092 1.00 94.62 221 ALA A O 1
ATOM 1758 N N . LEU A 1 222 ? -52.156 30.201 -3.973 1.00 93.94 222 LEU A N 1
ATOM 1759 C CA . LEU A 1 222 ? -50.907 29.533 -4.336 1.00 93.94 222 LEU A CA 1
ATOM 1760 C C . LEU A 1 222 ? -50.461 28.478 -3.314 1.00 93.94 222 LEU A C 1
ATOM 1762 O O . LEU A 1 222 ? -49.389 27.894 -3.476 1.00 93.94 222 LEU A O 1
ATOM 1766 N N . SER A 1 223 ? -51.289 28.205 -2.297 1.00 92.44 223 SER A N 1
ATOM 1767 C CA . SER A 1 223 ? -50.991 27.268 -1.204 1.00 92.44 223 SER A CA 1
ATOM 1768 C C . SER A 1 223 ? -49.650 27.562 -0.517 1.00 92.44 223 SER A C 1
ATOM 1770 O O . SER A 1 223 ? -48.863 26.658 -0.244 1.00 92.44 223 SER A O 1
ATOM 1772 N N . MET A 1 224 ? -49.380 28.841 -0.238 1.00 92.69 224 MET A N 1
ATOM 1773 C CA . MET A 1 224 ? -48.164 29.299 0.440 1.00 92.69 224 MET A CA 1
ATOM 1774 C C . MET A 1 224 ? -48.482 30.105 1.701 1.00 92.69 224 MET A C 1
ATOM 1776 O O . MET A 1 224 ? -49.610 30.539 1.925 1.00 92.69 224 MET A O 1
ATOM 1780 N N . SER A 1 225 ? -47.482 30.317 2.558 1.00 93.81 225 SER A N 1
ATOM 1781 C CA . SER A 1 225 ? -47.699 31.077 3.790 1.00 93.81 225 SER A CA 1
ATOM 1782 C C . SER A 1 225 ? -47.941 32.575 3.502 1.00 93.81 225 SER A C 1
ATOM 1784 O O . SER A 1 225 ? -47.341 33.124 2.571 1.00 93.81 225 SER A O 1
ATOM 1786 N N . PRO A 1 226 ? -48.752 33.287 4.314 1.00 92.31 226 PRO A N 1
ATOM 1787 C CA . PRO A 1 226 ? -48.973 34.727 4.146 1.00 92.31 226 PRO A CA 1
ATOM 1788 C C . PRO A 1 226 ? -47.697 35.571 4.231 1.00 92.31 226 PRO A C 1
ATOM 1790 O O . PRO A 1 226 ? -47.595 36.598 3.565 1.00 92.31 226 PRO A O 1
ATOM 1793 N N . SER A 1 227 ? -46.711 35.151 5.029 1.00 91.12 227 SER A N 1
ATOM 1794 C CA . SER A 1 227 ? -45.419 35.839 5.123 1.00 91.12 227 SER A CA 1
ATOM 1795 C C . SER A 1 227 ? -44.584 35.653 3.855 1.00 91.12 227 SER A C 1
ATOM 1797 O O . SER A 1 227 ? -43.982 36.620 3.389 1.00 91.12 227 SER A O 1
ATOM 1799 N N . THR A 1 228 ? -44.597 34.456 3.255 1.00 91.56 228 THR A N 1
ATOM 1800 C CA . THR A 1 228 ? -43.962 34.190 1.953 1.00 91.56 228 THR A CA 1
ATOM 1801 C C . THR A 1 228 ? -44.610 35.026 0.848 1.00 91.56 228 THR A C 1
ATOM 1803 O O . THR A 1 228 ? -43.900 35.713 0.117 1.00 91.56 228 THR A O 1
ATOM 1806 N N . ALA A 1 229 ? -45.945 35.048 0.779 1.00 93.81 229 ALA A N 1
ATOM 1807 C CA . ALA A 1 229 ? -46.679 35.860 -0.193 1.00 93.81 229 ALA A CA 1
ATOM 1808 C C . ALA A 1 229 ? -46.395 37.364 -0.016 1.00 93.81 229 ALA A C 1
ATOM 1810 O O . ALA A 1 229 ? -46.111 38.058 -0.989 1.00 93.81 229 ALA A O 1
ATOM 1811 N N . SER A 1 230 ? -46.391 37.863 1.229 1.00 95.62 230 SER A N 1
ATOM 1812 C CA . SER A 1 230 ? -46.088 39.271 1.522 1.00 95.62 230 SER A CA 1
ATOM 1813 C C . SER A 1 230 ? -44.671 39.662 1.115 1.00 95.62 230 SER A C 1
ATOM 1815 O O . SER A 1 230 ? -44.462 40.793 0.678 1.00 95.62 230 SER A O 1
ATOM 1817 N N . LYS A 1 231 ? -43.699 38.763 1.309 1.00 95.31 231 LYS A N 1
ATOM 1818 C CA . LYS A 1 231 ? -42.301 39.001 0.945 1.00 95.31 231 LYS A CA 1
ATOM 1819 C C . LYS A 1 231 ? -42.170 39.188 -0.566 1.00 95.31 231 LYS A C 1
ATOM 1821 O O . LYS A 1 231 ? -41.599 40.183 -0.996 1.00 95.31 231 LYS A O 1
ATOM 1826 N N . TRP A 1 232 ? -42.721 38.262 -1.351 1.00 94.75 232 TRP A N 1
ATOM 1827 C CA . TRP A 1 232 ? -42.613 38.317 -2.809 1.00 94.75 232 TRP A CA 1
ATOM 1828 C C . TRP A 1 232 ? -43.415 39.465 -3.418 1.00 94.75 232 TRP A C 1
ATOM 1830 O O . TRP A 1 232 ? -42.913 40.131 -4.315 1.00 94.75 232 TRP A O 1
ATOM 1840 N N . MET A 1 233 ? -44.598 39.770 -2.876 1.00 94.00 233 MET A N 1
ATOM 1841 C CA . MET A 1 233 ? -45.387 40.929 -3.307 1.00 94.00 233 MET A CA 1
ATOM 1842 C C . MET A 1 233 ? -44.603 42.243 -3.153 1.00 94.00 233 MET A C 1
ATOM 1844 O O . MET A 1 233 ? -44.552 43.026 -4.095 1.00 94.00 233 MET A O 1
ATOM 1848 N N . ARG A 1 234 ? -43.910 42.449 -2.019 1.00 95.38 234 ARG A N 1
ATOM 1849 C CA . ARG A 1 234 ? -43.036 43.624 -1.826 1.00 95.38 234 ARG A CA 1
ATOM 1850 C C . ARG A 1 234 ? -41.878 43.668 -2.815 1.00 95.38 234 ARG A C 1
ATOM 1852 O O . ARG A 1 234 ? -41.584 44.730 -3.344 1.00 95.38 234 ARG A O 1
ATOM 1859 N N . GLN A 1 235 ? -41.239 42.528 -3.066 1.00 93.88 235 GLN A N 1
ATOM 1860 C CA . GLN A 1 235 ? -40.114 42.460 -3.996 1.00 93.88 235 GLN A CA 1
ATOM 1861 C C . GLN A 1 235 ? -40.536 42.812 -5.436 1.00 93.88 235 GLN A C 1
ATOM 1863 O O . GLN A 1 235 ? -39.814 43.523 -6.125 1.00 93.88 235 GLN A O 1
ATOM 1868 N N . ILE A 1 236 ? -41.732 42.389 -5.864 1.00 93.88 236 ILE A N 1
ATOM 1869 C CA . ILE A 1 236 ? -42.304 42.751 -7.173 1.00 93.88 236 ILE A CA 1
ATOM 1870 C C . ILE A 1 236 ? -42.664 44.246 -7.227 1.00 93.88 236 ILE A C 1
ATOM 1872 O O . ILE A 1 236 ? -42.398 44.906 -8.229 1.00 93.88 236 ILE A O 1
ATOM 1876 N N . GLU A 1 237 ? -43.244 44.799 -6.155 1.00 92.75 237 GLU A N 1
ATOM 1877 C CA . GLU A 1 237 ? -43.539 46.238 -6.061 1.00 92.75 237 GLU A CA 1
ATOM 1878 C C . GLU A 1 237 ? -42.264 47.093 -6.143 1.00 92.75 237 GLU A C 1
ATOM 1880 O O . GLU A 1 237 ? -42.276 48.146 -6.782 1.00 92.75 237 GLU A O 1
ATOM 1885 N N . GLU A 1 238 ? -41.168 46.647 -5.523 1.00 93.38 238 GLU A N 1
ATOM 1886 C CA . GLU A 1 238 ? -39.859 47.309 -5.579 1.00 93.38 238 GLU A CA 1
ATOM 1887 C C . GLU A 1 238 ? -39.240 47.278 -6.986 1.00 93.38 238 GLU A C 1
ATOM 1889 O O . GLU A 1 238 ? -38.695 48.294 -7.404 1.00 93.38 238 GLU A O 1
ATOM 1894 N N . GLU A 1 239 ? -39.372 46.178 -7.740 1.00 91.25 239 GLU A N 1
ATOM 1895 C CA . GLU A 1 239 ? -38.909 46.093 -9.140 1.00 91.25 239 GLU A CA 1
ATOM 1896 C C . GLU A 1 239 ? -39.745 46.940 -10.116 1.00 91.25 239 GLU A C 1
ATOM 1898 O O . GLU A 1 239 ? -39.271 47.282 -11.198 1.00 91.25 239 GLU A O 1
ATOM 1903 N N . SER A 1 240 ? -40.993 47.264 -9.763 1.00 84.75 240 SER A N 1
ATOM 1904 C CA . SER A 1 240 ? -41.909 48.032 -10.622 1.00 84.75 240 SER A CA 1
ATOM 1905 C C . SER A 1 240 ? -41.753 49.559 -10.535 1.00 84.75 240 SER A C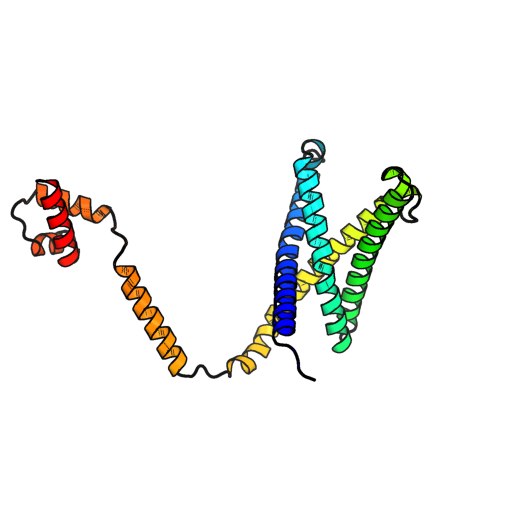 1
ATOM 1907 O O . SER A 1 240 ? -42.426 50.276 -11.279 1.00 84.75 240 SER A O 1
ATOM 1909 N N . LYS A 1 241 ? -40.910 50.052 -9.620 1.00 81.38 241 LYS A N 1
ATOM 1910 C CA . LYS A 1 241 ? -40.612 51.480 -9.418 1.00 81.38 241 LYS A CA 1
ATOM 1911 C C . LYS A 1 241 ? -39.368 51.908 -10.182 1.00 81.38 241 LYS A C 1
ATOM 1913 O O . LYS A 1 241 ? -39.407 53.039 -10.715 1.00 81.38 241 LYS A O 1
#

Organism: NCBI:txid2778369

pLDDT: mean 80.38, std 15.01, range [38.22, 97.12]

Secondary structure (DSSP, 8-state):
----HHHHHHHHHHHHHHHHHHHHHHHHHHHHHHHHHHHHHTTTHHHHS-HHHHHHHHHHHHHHHHTHHHHHHHHHHHHHHTT-HHHHHHHHHHHHHHHHHHHHHHHHHHHHHHHT--HHHHHHHSSS-HHHHHHHHHHHHHHHHHHHHHHHHHHHHHHHHHHHHHTTS---HHHHHHHHHHHHHHHHHHTTS---HHHHHHHHHHHHH-TT--HHHHHHHTT--HHHHHHHHHHHHHHT-

Solvent-accessible surface area (backbone atoms only — not comparable to full-atom values): 13372 Å² total; per-residue (Å²): 132,91,79,55,70,67,58,56,52,50,54,51,50,50,51,52,51,50,51,51,41,41,56,51,18,53,54,29,46,54,50,41,52,50,53,49,51,50,23,59,77,54,76,42,49,56,48,75,78,28,67,64,55,41,47,53,47,52,49,36,47,49,51,18,54,60,45,37,44,65,61,30,45,55,48,21,56,51,28,51,74,68,67,40,59,70,62,16,48,55,29,43,53,52,32,50,54,52,51,49,53,53,49,51,53,52,49,44,52,49,46,22,68,73,67,72,47,55,68,78,58,31,47,74,75,43,98,58,56,70,69,57,53,53,50,54,50,52,54,48,51,50,51,53,51,51,55,51,51,56,48,57,63,50,47,71,66,48,58,68,71,54,49,70,71,66,63,66,64,72,79,50,70,64,58,56,52,51,52,49,52,52,52,55,53,50,56,63,59,60,79,73,74,77,82,65,73,66,58,53,55,55,50,52,54,49,40,72,78,39,82,81,64,49,46,65,55,52,7,61,74,69,74,47,53,50,67,59,36,44,51,48,53,50,54,54,57,61,74,73,109

Foldseek 3Di:
DDDDPVVVVVVVVVVVVLVVLQVVLVVLLVVLVVVVVVCVVVVNCQVVVDVPSVVVSVVSLCSSLLSCLVVLVVQLVVCVVVVVCVSNVLSVVLNCLSVVLVVQVVQLVVQCVVVVDDSVVSQVVDPDHPVRSVVSSVVSSVSVVVNVVVVVVVCVVVCVVVVVVVVPPDPDVVVVVVVVVVVVVVVVVVVPDDDPPVLLVLLVVVCVVPVPDDLVRSCVVVVHDSVSSVVSVVVVVVVVD

Mean predicted aligned error: 16.86 Å

Sequence (241 aa):
MKQFSSIQKLDTGILYALELTSSFSVFLKVFGLIVSMVNVLTKGTLFTDNGFMQSLYAWSQCIGIDASIPGAIMRTVYYYRQKEWSKAGVYTLLSALLLFTACLVSNIESIQQTLNITLSSAYQHVFLPIEGLIWIRSVTIVLLVVVHAIRHINIEQSDQTVREEQQQLALTPELIEAVRSVIVQEIQAEQKALPDPDNYERVKVYIGEYPQAKVREIAQALSMSPSTASKWMRQIEEESK

Radius of gyration: 31.88 Å; Cα contacts (8 Å, |Δi|>4): 133; chains: 1; bounding box: 85×71×60 Å